Protein AF-0000000075737014 (afdb_homodimer)

Structure (mmCIF, N/CA/C/O backbone):
data_AF-0000000075737014-model_v1
#
loop_
_entity.id
_entity.type
_entity.pdbx_description
1 polymer protein-tyrosine-phosphatase
#
loop_
_atom_site.group_PDB
_atom_site.id
_atom_site.type_symbol
_atom_site.label_atom_id
_atom_site.label_alt_id
_atom_site.label_comp_id
_atom_site.label_asym_id
_atom_site.label_entity_id
_atom_site.label_seq_id
_atom_site.pdbx_PDB_ins_code
_atom_site.Cartn_x
_atom_site.Cartn_y
_atom_site.Cartn_z
_atom_site.occupancy
_atom_site.B_iso_or_equiv
_atom_site.auth_seq_id
_atom_site.auth_comp_id
_atom_site.auth_asym_id
_atom_site.auth_atom_id
_atom_site.pdbx_PDB_model_num
ATOM 1 N N . MET A 1 1 ? -26.422 1.893 -6.629 1 47.78 1 MET A N 1
ATOM 2 C CA . MET A 1 1 ? -25.109 2.393 -6.234 1 47.78 1 MET A CA 1
ATOM 3 C C . MET A 1 1 ? -25.188 3.129 -4.898 1 47.78 1 MET A C 1
ATOM 5 O O . MET A 1 1 ? -26.141 3.854 -4.641 1 47.78 1 MET A O 1
ATOM 9 N N . ALA A 1 2 ? -24.531 2.654 -3.938 1 65.5 2 ALA A N 1
ATOM 10 C CA . ALA A 1 2 ? -24.672 3.348 -2.658 1 65.5 2 ALA A CA 1
ATOM 11 C C . ALA A 1 2 ? -24.484 4.852 -2.828 1 65.5 2 ALA A C 1
ATOM 13 O O . ALA A 1 2 ? -23.672 5.293 -3.658 1 65.5 2 ALA A O 1
ATOM 14 N N . PRO A 1 3 ? -25.359 5.594 -2.217 1 81.25 3 PRO A N 1
ATOM 15 C CA . PRO A 1 3 ? -25.25 7.051 -2.332 1 81.25 3 PRO A CA 1
ATOM 16 C C . PRO A 1 3 ? -23.859 7.574 -1.977 1 81.25 3 PRO A C 1
ATOM 18 O O . PRO A 1 3 ? -23.172 6.992 -1.135 1 81.25 3 PRO A O 1
ATOM 21 N N . LEU A 1 4 ? -23.453 8.633 -2.756 1 90 4 LEU A N 1
ATOM 22 C CA . LEU A 1 4 ? -22.172 9.266 -2.51 1 90 4 LEU A CA 1
ATOM 23 C C . LEU A 1 4 ? -22.156 9.969 -1.156 1 90 4 LEU A C 1
ATOM 25 O O . LEU A 1 4 ? -23.141 10.578 -0.761 1 90 4 LEU A O 1
ATOM 29 N N . ARG A 1 5 ? -21.156 9.883 -0.485 1 92.88 5 ARG A N 1
ATOM 30 C CA . ARG A 1 5 ? -20.938 10.586 0.771 1 92.88 5 ARG A CA 1
ATOM 31 C C . ARG A 1 5 ? -20.438 12 0.519 1 92.88 5 ARG A C 1
ATOM 33 O O . ARG A 1 5 ? -19.578 12.219 -0.337 1 92.88 5 ARG A O 1
ATOM 40 N N . THR A 1 6 ? -21.031 12.969 1.243 1 96.25 6 THR A N 1
ATOM 41 C CA . THR A 1 6 ? -20.703 14.375 1.057 1 96.25 6 THR A CA 1
ATOM 42 C C . THR A 1 6 ? -20.234 15 2.369 1 96.25 6 THR A C 1
ATOM 44 O O . THR A 1 6 ? -20.328 14.375 3.428 1 96.25 6 THR A O 1
ATOM 47 N N . SER A 1 7 ? -19.797 16.281 2.291 1 97.12 7 SER A N 1
ATOM 48 C CA . SER A 1 7 ? -19.375 17.016 3.479 1 97.12 7 SER A CA 1
ATOM 49 C C . SER A 1 7 ? -20.562 17.297 4.402 1 97.12 7 SER A C 1
ATOM 51 O O . SER A 1 7 ? -20.375 17.531 5.598 1 97.12 7 SER A O 1
ATOM 53 N N . GLN A 1 8 ? -21.766 17.312 3.896 1 96 8 GLN A N 1
ATOM 54 C CA . GLN A 1 8 ? -22.969 17.531 4.695 1 96 8 GLN A CA 1
ATOM 55 C C . GLN A 1 8 ? -23.422 16.25 5.371 1 96 8 GLN A C 1
ATOM 57 O O . GLN A 1 8 ? -23.766 16.25 6.559 1 96 8 GLN A O 1
ATOM 62 N N . THR A 1 9 ? -23.5 15.188 4.598 1 95.88 9 THR A N 1
ATOM 63 C CA . THR A 1 9 ? -24 13.93 5.145 1 95.88 9 THR A CA 1
ATOM 64 C C . THR A 1 9 ? -22.938 13.281 6.043 1 95.88 9 THR A C 1
ATOM 66 O O . THR A 1 9 ? -23.281 12.547 6.973 1 95.88 9 THR A O 1
ATOM 69 N N . HIS A 1 10 ? -21.641 13.547 5.809 1 95.88 10 HIS A N 1
ATOM 70 C CA . HIS A 1 10 ? -20.5 13.016 6.555 1 95.88 10 HIS A CA 1
ATOM 71 C C . HIS A 1 10 ? -19.484 14.109 6.844 1 95.88 10 HIS A C 1
ATOM 73 O O . HIS A 1 10 ? -18.438 14.188 6.188 1 95.88 10 HIS A O 1
ATOM 79 N N . PRO A 1 11 ? -19.75 14.883 7.805 1 97.19 11 PRO A N 1
ATOM 80 C CA . PRO A 1 11 ? -18.828 15.984 8.109 1 97.19 11 PRO A CA 1
ATOM 81 C C . PRO A 1 11 ? -17.391 15.516 8.32 1 97.19 11 PRO A C 1
ATOM 83 O O . PRO A 1 11 ? -17.172 14.398 8.805 1 97.19 11 PRO A O 1
ATOM 86 N N . LEU A 1 12 ? -16.484 16.344 8.008 1 97.75 12 LEU A N 1
ATOM 87 C CA . LEU A 1 12 ? -15.07 16.016 8.078 1 97.75 12 LEU A CA 1
ATOM 88 C C . LEU A 1 12 ? -14.656 15.703 9.508 1 97.75 12 LEU A C 1
ATOM 90 O O . LEU A 1 12 ? -14.977 16.453 10.43 1 97.75 12 LEU A O 1
ATOM 94 N N . GLN A 1 13 ? -14.023 14.578 9.664 1 96.81 13 GLN A N 1
ATOM 95 C CA . GLN A 1 13 ? -13.469 14.188 10.953 1 96.81 13 GLN A CA 1
ATOM 96 C C . GLN A 1 13 ? -11.953 14.336 10.969 1 96.81 13 GLN A C 1
ATOM 98 O O . GLN A 1 13 ? -11.273 13.898 10.031 1 96.81 13 GLN A O 1
ATOM 103 N N . ILE A 1 14 ? -11.438 14.922 12.008 1 98.62 14 ILE A N 1
ATOM 104 C CA . ILE A 1 14 ? -10 15.109 12.172 1 98.62 14 ILE A CA 1
ATOM 105 C C . ILE A 1 14 ? -9.516 14.344 13.398 1 98.62 14 ILE A C 1
ATOM 107 O O . ILE A 1 14 ? -9.898 14.656 14.531 1 98.62 14 ILE A O 1
ATOM 111 N N . ALA A 1 15 ? -8.688 13.344 13.164 1 98.75 15 ALA A N 1
ATOM 112 C CA . ALA A 1 15 ? -8.008 12.672 14.273 1 98.75 15 ALA A CA 1
ATOM 113 C C . ALA A 1 15 ? -6.875 13.531 14.82 1 98.75 15 ALA A C 1
ATOM 115 O O . ALA A 1 15 ? -6.246 14.289 14.078 1 98.75 15 ALA A O 1
ATOM 116 N N . GLU A 1 16 ? -6.625 13.344 16.109 1 98.62 16 GLU A N 1
ATOM 117 C CA . GLU A 1 16 ? -5.621 14.203 16.719 1 98.62 16 GLU A CA 1
ATOM 118 C C . GLU A 1 16 ? -4.613 13.391 17.531 1 98.62 16 GLU A C 1
ATOM 120 O O . GLU A 1 16 ? -4.988 12.438 18.219 1 98.62 16 GLU A O 1
ATOM 125 N N . VAL A 1 17 ? -3.336 13.773 17.391 1 98.75 17 VAL A N 1
ATOM 126 C CA . VAL A 1 17 ? -2.273 13.297 18.266 1 98.75 17 VAL A CA 1
ATOM 127 C C . VAL A 1 17 ? -1.387 14.461 18.688 1 98.75 17 VAL A C 1
ATOM 129 O O . VAL A 1 17 ? -1.407 15.523 18.078 1 98.75 17 VAL A O 1
ATOM 132 N N . ARG A 1 18 ? -0.657 14.281 19.781 1 98.12 18 ARG A N 1
ATOM 133 C CA . ARG A 1 18 ? 0.256 15.305 20.281 1 98.12 18 ARG A CA 1
ATOM 134 C C . ARG A 1 18 ? 1.485 14.672 20.922 1 98.12 18 ARG A C 1
ATOM 136 O O . ARG A 1 18 ? 1.397 13.602 21.516 1 98.12 18 ARG A O 1
ATOM 143 N N . ALA A 1 19 ? 2.6 15.414 20.828 1 98.25 19 ALA A N 1
ATOM 144 C CA . ALA A 1 19 ? 3.844 14.93 21.406 1 98.25 19 ALA A CA 1
ATOM 145 C C . ALA A 1 19 ? 3.852 15.133 22.922 1 98.25 19 ALA A C 1
ATOM 147 O O . ALA A 1 19 ? 4.488 14.367 23.656 1 98.25 19 ALA A O 1
ATOM 148 N N . GLY A 1 20 ? 3.211 16.094 23.406 1 97.38 20 GLY A N 1
ATOM 149 C CA . GLY A 1 20 ? 3.07 16.469 24.797 1 97.38 20 GLY A CA 1
ATOM 150 C C . GLY A 1 20 ? 2.029 17.547 25.031 1 97.38 20 GLY A C 1
ATOM 151 O O . GLY A 1 20 ? 1.509 18.125 24.078 1 97.38 20 GLY A O 1
ATOM 152 N N . PRO A 1 21 ? 1.732 17.844 26.281 1 96.5 21 PRO A N 1
ATOM 153 C CA . PRO A 1 21 ? 0.663 18.797 26.609 1 96.5 21 PRO A CA 1
ATOM 154 C C . PRO A 1 21 ? 0.972 20.219 26.125 1 96.5 21 PRO A C 1
ATOM 156 O O . PRO A 1 21 ? 0.053 21 25.875 1 96.5 21 PRO A O 1
ATOM 159 N N . ASP A 1 22 ? 2.246 20.516 26 1 97.06 22 ASP A N 1
ATOM 160 C CA . ASP A 1 22 ? 2.613 21.875 25.625 1 97.06 22 ASP A CA 1
ATOM 161 C C . ASP A 1 22 ? 2.803 22.016 24.125 1 97.06 22 ASP A C 1
ATOM 163 O O . ASP A 1 22 ? 3.053 23.109 23.609 1 97.06 22 ASP A O 1
ATOM 167 N N . HIS A 1 23 ? 2.709 20.984 23.438 1 98.5 23 HIS A N 1
ATOM 168 C CA . HIS A 1 23 ? 2.855 21.016 21.984 1 98.5 23 HIS A CA 1
ATOM 169 C C . HIS A 1 23 ? 1.515 21.266 21.297 1 98.5 23 HIS A C 1
ATOM 171 O O . HIS A 1 23 ? 0.46 20.984 21.875 1 98.5 23 HIS A O 1
ATOM 177 N N . GLY A 1 24 ? 1.609 21.844 20.078 1 98.81 24 GLY A N 1
ATOM 178 C CA . GLY A 1 24 ? 0.425 21.875 19.234 1 98.81 24 GLY A CA 1
ATOM 179 C C . GLY A 1 24 ? -0.067 20.5 18.844 1 98.81 24 GLY A C 1
ATOM 180 O O . GLY A 1 24 ? 0.687 19.531 18.891 1 98.81 24 GLY A O 1
ATOM 181 N N . ARG A 1 25 ? -1.306 20.391 18.406 1 98.81 25 ARG A N 1
ATOM 182 C CA . ARG A 1 25 ? -1.891 19.141 17.938 1 98.81 25 ARG A CA 1
ATOM 183 C C . ARG A 1 25 ? -1.507 18.875 16.5 1 98.81 25 ARG 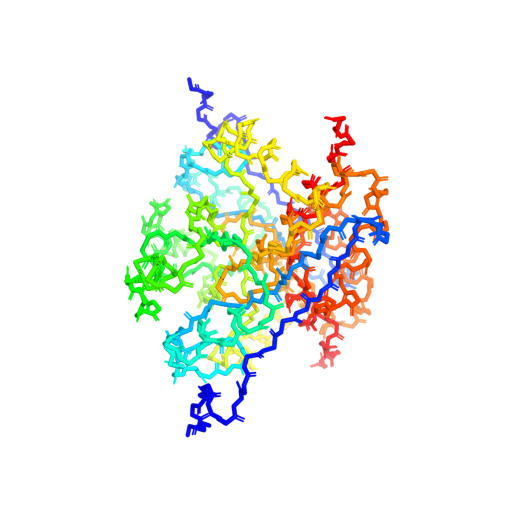A C 1
ATOM 185 O O . ARG A 1 25 ? -1.359 19.797 15.695 1 98.81 25 ARG A O 1
ATOM 192 N N . ILE A 1 26 ? -1.339 17.562 16.219 1 98.94 26 ILE A N 1
ATOM 193 C CA . ILE A 1 26 ? -1.219 17.094 14.852 1 98.94 26 ILE A CA 1
ATOM 194 C C . ILE A 1 26 ? -2.531 16.453 14.406 1 98.94 26 ILE A C 1
ATOM 196 O O . ILE A 1 26 ? -2.93 15.414 14.938 1 98.94 26 ILE A O 1
ATOM 200 N N . GLY A 1 27 ? -3.213 17.109 13.477 1 98.94 27 GLY A N 1
ATOM 201 C CA . GLY A 1 27 ? -4.438 16.562 12.906 1 98.94 27 GLY A CA 1
ATOM 202 C C . GLY A 1 27 ? -4.199 15.68 11.703 1 98.94 27 GLY A C 1
ATOM 203 O O . GLY A 1 27 ? -3.318 15.953 10.891 1 98.94 27 GLY A O 1
ATOM 204 N N . ILE A 1 28 ? -4.969 14.625 11.586 1 98.88 28 ILE A N 1
ATOM 205 C CA . ILE A 1 28 ? -4.855 13.664 10.492 1 98.88 28 ILE A CA 1
ATOM 206 C C . ILE A 1 28 ? -6.227 13.453 9.844 1 98.88 28 ILE A C 1
ATOM 208 O O . ILE A 1 28 ? -7.199 13.125 10.531 1 98.88 28 ILE A O 1
ATOM 212 N N . THR A 1 29 ? -6.312 13.609 8.547 1 98.31 29 THR A N 1
ATOM 213 C CA . THR A 1 29 ? -7.582 13.367 7.867 1 98.31 29 THR A CA 1
ATOM 214 C C . T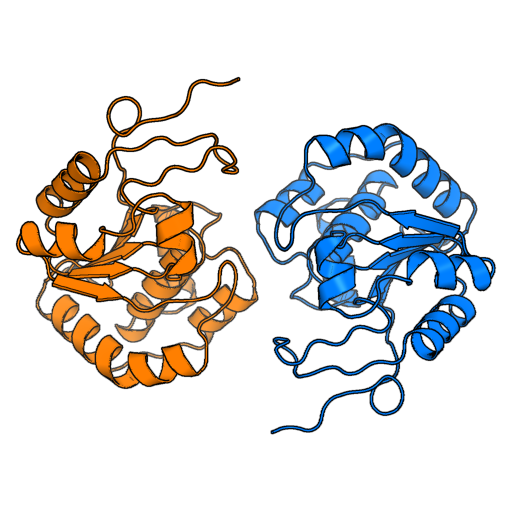HR A 1 29 ? -7.348 13.023 6.398 1 98.31 29 THR A C 1
ATOM 216 O O . THR A 1 29 ? -6.203 12.914 5.953 1 98.31 29 THR A O 1
ATOM 219 N N . PHE A 1 30 ? -8.414 12.742 5.688 1 97.38 30 PHE A N 1
ATOM 220 C CA . PHE A 1 30 ? -8.297 12.484 4.258 1 97.38 30 PHE A CA 1
ATOM 221 C C . PHE A 1 30 ? -8.383 13.781 3.463 1 97.38 30 PHE A C 1
ATOM 223 O O . PHE A 1 30 ? -8.508 14.859 4.043 1 97.38 30 PHE A O 1
ATOM 230 N N . CYS A 1 31 ? -8.289 13.695 2.178 1 98.62 31 CYS A N 1
ATOM 231 C CA . CYS A 1 31 ? -8.188 14.867 1.316 1 98.62 31 CYS A C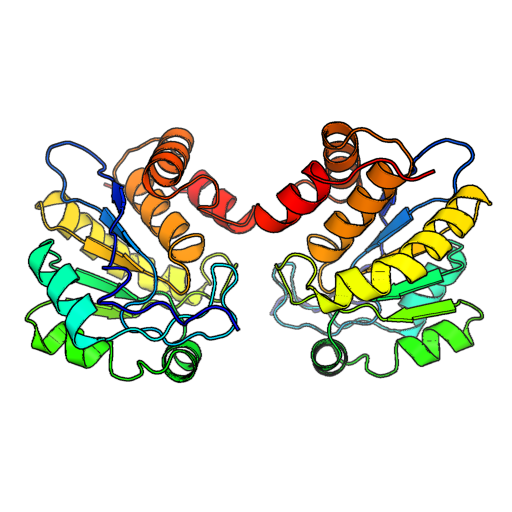A 1
ATOM 232 C C . CYS A 1 31 ? -9.453 15.711 1.394 1 98.62 31 CYS A C 1
ATOM 234 O O . CYS A 1 31 ? -10.531 15.266 0.987 1 98.62 31 CYS A O 1
ATOM 236 N N . PRO A 1 32 ? -9.297 16.984 1.854 1 98.81 32 PRO A N 1
ATOM 237 C CA . PRO A 1 32 ? -10.477 17.859 1.886 1 98.81 32 PRO A CA 1
ATOM 238 C C . PRO A 1 32 ? -11.047 18.109 0.497 1 98.81 32 PRO A C 1
ATOM 240 O O . PRO A 1 32 ? -10.297 18.375 -0.449 1 98.81 32 PRO A O 1
ATOM 243 N N . GLY A 1 33 ? -12.336 17.953 0.359 1 98.75 33 GLY A N 1
ATOM 244 C CA . GLY A 1 33 ? -13.031 18.328 -0.867 1 98.75 33 GLY A CA 1
ATOM 245 C C . GLY A 1 33 ? -12.984 17.234 -1.927 1 98.75 33 GLY A C 1
ATOM 246 O O . GLY A 1 33 ? -13.523 17.406 -3.021 1 98.75 33 GLY A O 1
ATOM 247 N N . LYS A 1 34 ? -12.5 16.078 -1.606 1 97.88 34 LYS A N 1
ATOM 248 C CA . LYS A 1 34 ? -12.188 15.094 -2.643 1 97.88 34 LYS A CA 1
ATOM 249 C C . LYS A 1 34 ? -13.453 14.523 -3.266 1 97.88 34 LYS A C 1
ATOM 251 O O . LYS A 1 34 ? -14.461 14.344 -2.58 1 97.88 34 LYS A O 1
ATOM 256 N N . HIS A 1 35 ? -13.375 14.352 -4.531 1 97.5 35 HIS A N 1
ATOM 257 C CA . HIS A 1 35 ? -14.273 13.477 -5.277 1 97.5 35 HIS A CA 1
ATOM 258 C C . HIS A 1 35 ? -13.578 12.18 -5.676 1 97.5 35 HIS A C 1
ATOM 260 O O . HIS A 1 35 ? -12.547 12.203 -6.352 1 97.5 35 HIS A O 1
ATOM 266 N N . ASP A 1 36 ? -14.102 11.109 -5.172 1 93.75 36 ASP A N 1
ATOM 267 C CA . ASP A 1 36 ? -13.555 9.781 -5.441 1 93.75 36 ASP A CA 1
ATOM 268 C C . ASP A 1 36 ? -14.656 8.727 -5.469 1 93.75 36 ASP A C 1
ATOM 270 O O . ASP A 1 36 ? -15 8.156 -4.434 1 93.75 36 ASP A O 1
ATOM 274 N N . HIS A 1 37 ? -15.086 8.336 -6.527 1 89 37 HIS A N 1
ATOM 275 C CA . HIS A 1 37 ? -16.234 7.465 -6.684 1 89 37 HIS A CA 1
ATOM 276 C C . HIS A 1 37 ? -15.875 6.008 -6.414 1 89 37 HIS A C 1
ATOM 278 O O . HIS A 1 37 ? -16.75 5.172 -6.184 1 89 37 HIS A O 1
ATOM 284 N N . SER A 1 38 ? -14.617 5.75 -6.355 1 79.69 38 SER A N 1
ATOM 285 C CA . SER A 1 38 ? -14.18 4.359 -6.27 1 79.69 38 SER A CA 1
ATOM 286 C C . SER A 1 38 ? -13.375 4.109 -5 1 79.69 38 SER A C 1
ATOM 288 O O . SER A 1 38 ? -12.664 3.109 -4.898 1 79.69 38 SER A O 1
ATOM 290 N N . ALA A 1 39 ? -13.57 4.945 -4.082 1 80.25 39 ALA A N 1
ATOM 291 C CA . ALA A 1 39 ? -12.828 4.781 -2.836 1 80.25 39 ALA A CA 1
ATOM 292 C C . ALA A 1 39 ? -13.219 3.486 -2.129 1 80.25 39 ALA A C 1
ATOM 294 O O . ALA A 1 39 ? -14.367 3.045 -2.217 1 80.25 39 ALA A O 1
ATOM 295 N N . LEU A 1 40 ? -12.242 2.936 -1.408 1 69.06 40 LEU A N 1
ATOM 296 C CA . LEU A 1 40 ? -12.445 1.691 -0.676 1 69.06 40 LEU A CA 1
ATOM 297 C C . LEU A 1 40 ? -13.547 1.854 0.372 1 69.06 40 LEU A C 1
ATOM 299 O O . LEU A 1 40 ? -14.25 0.896 0.688 1 69.06 40 LEU A O 1
ATOM 303 N N . THR A 1 41 ? -13.703 3.033 0.908 1 73.56 41 THR A N 1
ATOM 304 C CA . THR A 1 41 ? -14.656 3.299 1.98 1 73.56 41 THR A CA 1
ATOM 305 C C . THR A 1 41 ? -16.016 3.68 1.41 1 73.56 41 THR A C 1
ATOM 307 O O . THR A 1 41 ? -16.953 3.963 2.162 1 73.56 41 THR A O 1
ATOM 310 N N . GLY A 1 42 ? -16.062 3.752 0.108 1 79.5 42 GLY A N 1
ATOM 311 C CA . GLY A 1 42 ? -17.266 4.254 -0.559 1 79.5 42 GLY A CA 1
ATOM 312 C C . GLY A 1 42 ? -17.016 5.527 -1.345 1 79.5 42 GLY A C 1
ATOM 313 O O . GLY A 1 42 ? -15.977 6.172 -1.182 1 79.5 42 GLY A O 1
ATOM 314 N N . GLY A 1 43 ? -18.016 5.887 -2.178 1 89.88 43 GLY A N 1
ATOM 315 C CA . GLY A 1 43 ? -17.844 7.039 -3.047 1 89.88 43 GLY A CA 1
ATOM 316 C C . GLY A 1 43 ? -17.969 8.359 -2.314 1 89.88 43 GLY A C 1
ATOM 317 O O . GLY A 1 43 ? -18.797 8.5 -1.411 1 89.88 43 GLY A O 1
ATOM 318 N N . TRP A 1 44 ? -17.172 9.305 -2.684 1 94.38 44 TRP A N 1
ATOM 319 C CA . TRP A 1 44 ? -17.141 10.625 -2.066 1 94.38 44 TRP A CA 1
ATOM 320 C C . TRP A 1 44 ? -17.406 11.719 -3.1 1 94.38 44 TRP A C 1
ATOM 322 O O . TRP A 1 44 ? -16.906 11.648 -4.227 1 94.38 44 TRP A O 1
ATOM 332 N N . ALA A 1 45 ? -18.172 12.672 -2.768 1 97.19 45 ALA A N 1
ATOM 333 C CA . ALA A 1 45 ? -18.391 13.938 -3.469 1 97.19 45 ALA A CA 1
ATOM 334 C C . ALA A 1 45 ? -18.438 15.102 -2.488 1 97.19 45 ALA A C 1
ATOM 336 O O . ALA A 1 45 ? -19.5 15.703 -2.285 1 97.19 45 ALA A O 1
ATOM 337 N N . ARG A 1 46 ? -17.266 15.492 -2.098 1 98 46 ARG A N 1
ATOM 338 C CA . ARG A 1 46 ? -17.188 16.438 -0.995 1 98 46 ARG A CA 1
ATOM 339 C C . ARG A 1 46 ? -17.094 17.875 -1.512 1 98 46 ARG A C 1
ATOM 341 O O . ARG A 1 46 ? -16.859 18.094 -2.701 1 98 46 ARG A O 1
ATOM 348 N N . ASP A 1 47 ? -17.312 18.781 -0.536 1 98.44 47 ASP A N 1
ATOM 349 C CA . ASP A 1 47 ? -17.234 20.219 -0.784 1 98.44 47 ASP A CA 1
ATOM 350 C C . ASP A 1 47 ? -15.969 20.812 -0.182 1 98.44 47 ASP A C 1
ATOM 352 O O . ASP A 1 47 ? -15.797 20.812 1.039 1 98.44 47 ASP A O 1
ATOM 356 N N . LEU A 1 48 ? -15.141 21.359 -1.062 1 98.75 48 LEU A N 1
ATOM 357 C CA . LEU A 1 48 ? -13.836 21.828 -0.623 1 98.75 48 LEU A CA 1
ATOM 358 C C . LEU A 1 48 ? -13.984 22.969 0.386 1 98.75 48 LEU A C 1
ATOM 360 O O . LEU A 1 48 ? -13.32 22.984 1.421 1 98.75 48 LEU A O 1
ATOM 364 N N . ALA A 1 49 ? -14.82 23.859 0.077 1 98.56 49 ALA A N 1
ATOM 365 C CA . ALA A 1 49 ? -15.016 25 0.965 1 98.56 49 ALA A CA 1
ATOM 366 C C . ALA A 1 49 ? -15.484 24.547 2.346 1 98.56 49 ALA A C 1
ATOM 368 O O . ALA A 1 49 ? -14.945 25 3.365 1 98.56 49 ALA A O 1
ATOM 369 N N . ALA A 1 50 ? -16.438 23.688 2.361 1 98.69 50 ALA A N 1
ATOM 370 C CA . ALA A 1 50 ? -16.984 23.203 3.629 1 98.69 50 ALA A CA 1
ATOM 371 C C . ALA A 1 50 ? -15.898 22.5 4.445 1 98.69 50 ALA A C 1
ATOM 373 O O . ALA A 1 50 ? -15.805 22.688 5.66 1 98.69 50 ALA A O 1
ATOM 374 N N . ASP A 1 51 ? -15.117 21.719 3.822 1 98.88 51 ASP A N 1
ATOM 375 C CA . ASP A 1 51 ? -14.07 20.969 4.523 1 98.88 51 ASP A CA 1
ATOM 376 C C . ASP A 1 51 ? -12.984 21.906 5.043 1 98.88 51 ASP A C 1
ATOM 378 O O . ASP A 1 51 ? -12.508 21.75 6.168 1 98.88 51 ASP A O 1
ATOM 382 N N . LEU A 1 52 ? -12.633 22.859 4.254 1 98.88 52 LEU A N 1
ATOM 383 C CA . LEU A 1 52 ? -11.586 23.766 4.688 1 98.88 52 LEU A CA 1
ATOM 384 C C . LEU A 1 52 ? -12.086 24.688 5.801 1 98.88 52 LEU A C 1
ATOM 386 O O . LEU A 1 52 ? -11.32 25.062 6.691 1 98.88 52 LEU A O 1
ATOM 390 N N . ASP A 1 53 ? -13.336 25 5.742 1 98.81 53 ASP A N 1
ATOM 391 C CA . ASP A 1 53 ? -13.914 25.75 6.852 1 98.81 53 ASP A CA 1
ATOM 392 C C . ASP A 1 53 ? -13.836 24.969 8.156 1 98.81 53 ASP A C 1
ATOM 394 O O . ASP A 1 53 ? -13.531 25.531 9.211 1 98.81 53 ASP A O 1
ATOM 398 N N . ALA A 1 54 ? -14.117 23.719 8.062 1 98.81 54 ALA A N 1
ATOM 399 C CA . ALA A 1 54 ? -14.008 22.859 9.234 1 98.81 54 ALA A CA 1
ATOM 400 C C . ALA A 1 54 ? -12.57 22.797 9.75 1 98.81 54 ALA A C 1
ATOM 402 O O . ALA A 1 54 ? -12.336 22.797 10.961 1 98.81 54 ALA A O 1
ATOM 403 N N . ILE A 1 55 ? -11.633 22.734 8.867 1 98.88 55 ILE A N 1
ATOM 404 C CA . ILE A 1 55 ? -10.219 22.656 9.219 1 98.88 55 ILE A CA 1
ATOM 405 C C . ILE A 1 55 ? -9.781 23.969 9.883 1 98.88 55 ILE A C 1
ATOM 407 O O . ILE A 1 55 ? -9.062 23.953 10.883 1 98.88 55 ILE A O 1
ATOM 411 N N . GLN A 1 56 ? -10.227 25.047 9.336 1 98.75 56 GLN A N 1
ATOM 412 C CA . GLN A 1 56 ? -9.945 26.344 9.938 1 98.75 56 GLN A CA 1
ATOM 413 C C . GLN A 1 56 ? -10.539 26.438 11.344 1 98.75 56 GLN A C 1
ATOM 415 O O . GLN A 1 56 ? -9.875 26.906 12.273 1 98.75 56 GLN A O 1
ATOM 420 N N . ALA A 1 57 ? -11.781 26.016 11.461 1 98.62 57 ALA A N 1
ATOM 421 C CA . ALA A 1 57 ? -12.461 26.047 12.758 1 98.62 57 ALA A CA 1
ATOM 422 C C . ALA A 1 57 ? -11.734 25.172 13.773 1 98.62 57 ALA A C 1
ATOM 424 O O . ALA A 1 57 ? -11.703 25.484 14.969 1 98.62 57 ALA A O 1
ATOM 425 N N . TRP A 1 58 ? -11.148 24.094 13.336 1 98.56 58 TRP A N 1
ATOM 426 C CA . TRP A 1 58 ? -10.375 23.188 14.18 1 98.56 58 TRP A CA 1
ATOM 427 C C . TRP A 1 58 ? -9.133 23.875 14.727 1 98.56 58 TRP A C 1
ATOM 429 O O . TRP A 1 58 ? -8.602 23.5 15.773 1 98.56 58 TRP A O 1
ATOM 439 N N . GLY A 1 59 ? -8.625 24.875 13.953 1 98.62 59 GLY A N 1
ATOM 440 C CA . GLY A 1 59 ? -7.551 25.703 14.484 1 98.62 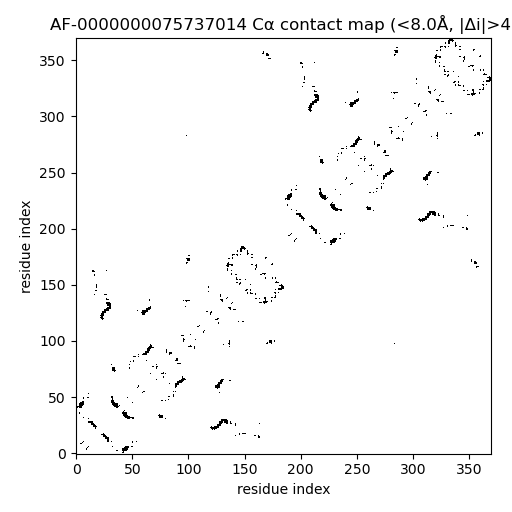59 GLY A CA 1
ATOM 441 C C . GLY A 1 59 ? -6.238 25.516 13.742 1 98.62 59 GLY A C 1
ATOM 442 O O . GLY A 1 59 ? -5.184 25.953 14.219 1 98.62 59 GLY A O 1
ATOM 443 N N . ALA A 1 60 ? -6.266 24.953 12.641 1 98.81 60 ALA A N 1
ATOM 444 C CA . ALA A 1 60 ? -5.039 24.688 11.891 1 98.81 60 ALA A CA 1
ATOM 445 C C . ALA A 1 60 ? -4.348 25.984 11.5 1 98.81 60 ALA A C 1
ATOM 447 O O . ALA A 1 60 ? -4.984 26.906 10.992 1 98.81 60 ALA A O 1
ATOM 448 N N . ARG A 1 61 ? -3.074 26 11.734 1 98.75 61 ARG A N 1
ATOM 449 C CA . ARG A 1 61 ? -2.256 27.109 11.258 1 98.75 61 ARG A CA 1
ATOM 450 C C . ARG A 1 61 ? -1.531 26.734 9.969 1 98.75 61 ARG A C 1
ATOM 452 O O . ARG A 1 61 ? -1.252 27.609 9.133 1 98.75 61 ARG A O 1
ATOM 459 N N . LEU A 1 62 ? -1.27 25.531 9.844 1 98.88 62 LEU A N 1
ATOM 460 C CA . LEU A 1 62 ? -0.571 24.953 8.703 1 98.88 62 LEU A CA 1
ATOM 461 C C . LEU A 1 62 ? -1.274 23.688 8.211 1 98.88 62 LEU A C 1
ATOM 463 O O . LEU A 1 62 ? -1.675 22.844 9.008 1 98.88 62 LEU A O 1
ATOM 467 N N . VAL A 1 63 ? -1.464 23.641 6.871 1 98.94 63 VAL A N 1
ATOM 468 C CA . VAL A 1 63 ? -2.004 22.453 6.219 1 98.94 63 VAL A CA 1
ATOM 469 C C . VAL A 1 63 ? -0.938 21.828 5.32 1 98.94 63 VAL A C 1
ATOM 471 O O . VAL A 1 63 ? -0.441 22.484 4.395 1 98.94 63 VAL A O 1
ATOM 474 N N . ILE A 1 64 ? -0.581 20.594 5.621 1 98.94 64 ILE A N 1
ATOM 475 C CA . ILE A 1 64 ? 0.397 19.844 4.836 1 98.94 64 ILE A CA 1
ATOM 476 C C . ILE A 1 64 ? -0.322 18.875 3.904 1 98.94 64 ILE A C 1
ATOM 478 O O . ILE A 1 64 ? -1.054 17.984 4.359 1 98.94 64 ILE A O 1
ATOM 482 N N . THR A 1 65 ? -0.088 19.031 2.637 1 98.94 65 THR A N 1
ATOM 483 C CA . THR A 1 65 ? -0.68 18.188 1.603 1 98.94 65 THR A CA 1
ATOM 484 C C . THR A 1 65 ? 0.35 17.203 1.048 1 98.94 65 THR A C 1
ATOM 486 O O . THR A 1 65 ? 1.355 17.609 0.465 1 98.94 65 THR A O 1
ATOM 489 N N . LEU A 1 66 ? -0.005 15.914 1.155 1 98.88 66 LEU A N 1
ATOM 490 C CA . LEU A 1 66 ? 0.994 14.906 0.804 1 98.88 66 LEU A CA 1
ATOM 491 C C . LEU A 1 66 ? 0.651 14.242 -0.524 1 98.88 66 LEU A C 1
ATOM 493 O O . LEU A 1 66 ? 1.44 13.453 -1.051 1 98.88 66 LEU A O 1
ATOM 497 N N . VAL A 1 67 ? -0.53 14.5 -1.101 1 98.62 67 VAL A N 1
ATOM 498 C CA . VAL A 1 67 ? -0.887 13.906 -2.385 1 98.62 67 VAL A CA 1
ATOM 499 C C . VAL A 1 67 ? -0.072 14.555 -3.5 1 98.62 67 VAL A C 1
ATOM 501 O O . VAL A 1 67 ? 0.311 15.727 -3.398 1 98.62 67 VAL A O 1
ATOM 504 N N . GLU A 1 68 ? 0.121 13.812 -4.555 1 98.31 68 GLU A N 1
ATOM 505 C CA . GLU A 1 68 ? 0.843 14.328 -5.715 1 98.31 68 GLU A CA 1
ATOM 506 C C . GLU A 1 68 ? -0.033 15.273 -6.535 1 98.31 68 GLU A C 1
ATOM 508 O O . GLU A 1 68 ? -1.261 15.219 -6.445 1 98.31 68 GLU A O 1
ATOM 513 N N . PRO A 1 69 ? 0.562 16.125 -7.379 1 97.94 69 PRO A N 1
ATOM 514 C CA . PRO A 1 69 ? -0.214 17.078 -8.172 1 97.94 69 PRO A CA 1
ATOM 515 C C . PRO A 1 69 ? -1.285 16.422 -9.023 1 97.94 69 PRO A C 1
ATOM 517 O O . PRO A 1 69 ? -2.422 16.891 -9.086 1 97.94 69 PRO A O 1
ATOM 520 N N . ARG A 1 70 ? -0.973 15.32 -9.602 1 96.56 70 ARG A N 1
ATOM 521 C CA . ARG A 1 70 ? -1.937 14.625 -10.445 1 96.56 70 ARG A CA 1
ATOM 522 C C . ARG A 1 70 ? -3.131 14.141 -9.633 1 96.56 70 ARG A C 1
ATOM 524 O O . ARG A 1 70 ? -4.262 14.133 -10.117 1 96.56 70 ARG A O 1
ATOM 531 N N . GLU A 1 71 ? -2.912 13.805 -8.445 1 97.44 71 GLU A N 1
ATOM 532 C CA . GLU A 1 71 ? -3.992 13.367 -7.566 1 97.44 71 GLU A CA 1
ATOM 533 C C . GLU A 1 71 ? -4.953 14.508 -7.258 1 97.44 71 GLU A C 1
ATOM 535 O O . GLU A 1 71 ? -6.164 14.297 -7.137 1 97.44 71 GLU A O 1
ATOM 540 N N . LEU A 1 72 ? -4.402 15.695 -7.07 1 98.56 72 LEU A N 1
ATOM 541 C CA . LEU A 1 72 ? -5.27 16.844 -6.84 1 98.56 72 LEU A CA 1
ATOM 542 C C . LEU A 1 72 ? -6.277 17 -7.973 1 98.56 72 LEU A C 1
ATOM 544 O O . LEU A 1 72 ? -7.453 17.281 -7.727 1 98.56 72 LEU A O 1
ATOM 548 N N . GLU A 1 73 ? -5.812 16.766 -9.18 1 98.06 73 GLU A N 1
ATOM 549 C CA . GLU A 1 73 ? -6.676 16.844 -10.352 1 98.06 73 GLU A CA 1
ATOM 550 C C . GLU A 1 73 ? -7.695 15.711 -10.367 1 98.06 73 GLU A C 1
ATOM 552 O O . GLU A 1 73 ? -8.883 15.938 -10.602 1 98.06 73 GLU A O 1
ATOM 557 N N . LEU A 1 74 ? -7.254 14.586 -10.094 1 96.31 74 LEU A N 1
ATOM 558 C CA . LEU A 1 74 ? -8.109 13.406 -10.133 1 96.31 74 LEU A CA 1
ATOM 559 C C . LEU A 1 74 ? -9.18 13.477 -9.055 1 96.31 74 LEU A C 1
ATOM 561 O O . LEU A 1 74 ? -10.297 12.992 -9.25 1 96.31 74 LEU A O 1
ATOM 565 N N . LEU A 1 75 ? -8.812 14.102 -7.941 1 97.75 75 LEU A N 1
ATOM 566 C CA . LEU A 1 75 ? -9.727 14.211 -6.812 1 97.75 75 LEU A CA 1
ATOM 567 C C . LEU A 1 75 ? -10.586 15.469 -6.918 1 97.75 75 LEU A C 1
ATOM 569 O O . LEU A 1 75 ? -11.367 15.773 -6.016 1 97.75 75 LEU A O 1
ATOM 573 N N . LYS A 1 76 ? -10.312 16.25 -7.961 1 98.31 76 LYS A N 1
ATOM 574 C CA . LYS A 1 76 ? -11.109 17.422 -8.336 1 98.31 76 LYS A CA 1
ATOM 575 C C . LYS A 1 76 ? -10.922 18.562 -7.336 1 98.31 76 LYS A C 1
ATOM 577 O O . LYS A 1 76 ? -11.875 19.281 -7.023 1 98.31 76 LYS A O 1
ATOM 582 N N . VAL A 1 77 ? -9.719 18.688 -6.879 1 98.75 77 VAL A N 1
ATOM 583 C CA . VAL A 1 77 ? -9.43 19.797 -5.973 1 98.75 77 VAL A CA 1
ATOM 584 C C . VAL A 1 77 ? -8.109 20.453 -6.371 1 98.75 77 VAL A C 1
ATOM 586 O O . VAL A 1 77 ? -7.242 20.672 -5.523 1 98.75 77 VAL A O 1
ATOM 589 N N . PRO A 1 78 ? -7.938 20.812 -7.586 1 98.44 78 PRO A N 1
ATOM 590 C CA . PRO A 1 78 ? -6.676 21.422 -8 1 98.44 78 PRO A CA 1
ATOM 591 C C . PRO A 1 78 ? -6.41 22.766 -7.305 1 98.44 78 PRO A C 1
ATOM 593 O O . PRO A 1 78 ? -5.266 23.203 -7.234 1 98.44 78 PRO A O 1
ATOM 596 N N . GLU A 1 79 ? -7.41 23.406 -6.793 1 98.44 79 GLU A N 1
ATOM 597 C CA . GLU A 1 79 ? -7.277 24.719 -6.184 1 98.44 79 GLU A CA 1
ATOM 598 C C . GLU A 1 79 ? -7.109 24.625 -4.672 1 98.44 79 GLU A C 1
ATOM 600 O O . GLU A 1 79 ? -7.207 25.625 -3.961 1 98.44 79 GLU A O 1
ATOM 605 N N . LEU A 1 80 ? -6.879 23.484 -4.152 1 98.88 80 LEU A N 1
ATOM 606 C CA . LEU A 1 80 ? -6.84 23.25 -2.713 1 98.88 80 LEU A CA 1
ATOM 607 C C . LEU A 1 80 ? -5.879 24.219 -2.023 1 98.88 80 LEU A C 1
ATOM 609 O O . LEU A 1 80 ? -6.25 24.875 -1.054 1 98.88 80 LEU A O 1
ATOM 613 N N . GLY A 1 81 ? -4.695 24.312 -2.52 1 98.81 81 GLY A N 1
ATOM 614 C CA . GLY A 1 81 ? -3.713 25.203 -1.911 1 98.81 81 GLY A CA 1
ATOM 615 C C . GLY A 1 81 ? -4.168 26.641 -1.85 1 98.81 81 GLY A C 1
ATOM 616 O O . GLY A 1 81 ? -4.047 27.297 -0.809 1 98.81 81 GLY A O 1
ATOM 617 N N . LEU A 1 82 ? -4.66 27.109 -2.928 1 98.62 82 LEU A N 1
ATOM 618 C CA . LEU A 1 82 ? -5.156 28.484 -3.004 1 98.62 82 LEU A CA 1
ATOM 619 C C . LEU A 1 82 ? -6.277 28.703 -1.993 1 98.62 82 LEU A C 1
ATOM 621 O O . LEU A 1 82 ? -6.309 29.75 -1.321 1 98.62 82 LEU A O 1
ATOM 625 N N . GLU A 1 83 ? -7.164 27.797 -1.891 1 98.81 83 GLU A N 1
ATOM 626 C CA . GLU A 1 83 ? -8.305 27.922 -0.991 1 98.81 83 GLU A CA 1
ATOM 627 C C . GLU A 1 83 ? -7.867 27.875 0.469 1 98.81 83 GLU A C 1
ATOM 629 O O . GLU A 1 83 ? -8.469 28.531 1.326 1 98.81 83 GLU A O 1
ATOM 634 N N . VAL A 1 84 ? -6.824 27.094 0.753 1 98.88 84 VAL A N 1
ATOM 635 C CA . VAL A 1 84 ? -6.242 27.078 2.092 1 98.88 84 VAL A CA 1
ATOM 636 C C . VAL A 1 84 ? -5.738 28.469 2.459 1 98.88 84 VAL A C 1
ATOM 638 O O . VAL A 1 84 ? -6.055 28.984 3.533 1 98.88 84 VAL A O 1
ATOM 641 N N . GLU A 1 85 ? -5.059 29.031 1.57 1 98.69 85 GLU A N 1
ATOM 642 C CA . GLU A 1 85 ? -4.441 30.328 1.826 1 98.69 85 GLU A CA 1
ATOM 643 C C . GLU A 1 85 ? -5.488 31.438 1.911 1 98.69 85 GLU A C 1
ATOM 645 O O . GLU A 1 85 ? -5.332 32.406 2.674 1 98.69 85 GLU A O 1
ATOM 650 N N . ARG A 1 86 ? -6.5 31.297 1.231 1 98.25 86 ARG A N 1
ATOM 651 C CA . ARG A 1 86 ? -7.59 32.25 1.276 1 98.25 86 ARG A CA 1
ATOM 652 C C . ARG A 1 86 ? -8.25 32.281 2.652 1 98.25 86 ARG A C 1
ATOM 654 O O . ARG A 1 86 ? -8.914 33.25 3.012 1 98.25 86 ARG A O 1
ATOM 661 N N . ARG A 1 87 ? -8.047 31.297 3.357 1 98.19 87 ARG A N 1
ATOM 662 C CA . ARG A 1 87 ? -8.641 31.172 4.688 1 98.19 87 ARG A CA 1
ATOM 663 C C . ARG A 1 87 ? -7.617 31.469 5.773 1 98.19 87 ARG A C 1
ATOM 665 O O . ARG A 1 87 ? -7.77 31.031 6.914 1 98.19 87 ARG A O 1
ATOM 672 N N . ALA A 1 88 ? -6.543 32.031 5.469 1 97.69 88 ALA A N 1
ATOM 673 C CA . ALA A 1 88 ? -5.512 32.562 6.363 1 97.69 88 ALA A CA 1
ATOM 674 C C . ALA A 1 88 ? -4.742 31.438 7.035 1 97.69 88 ALA A C 1
ATOM 676 O O . ALA A 1 88 ? -4.277 31.578 8.164 1 97.69 88 ALA A O 1
ATOM 677 N N . MET A 1 89 ? -4.711 30.297 6.406 1 98.75 89 MET A N 1
ATOM 678 C CA . MET A 1 89 ? -3.826 29.188 6.785 1 98.75 89 MET A CA 1
ATOM 679 C C . MET A 1 89 ? -2.645 29.094 5.824 1 98.75 89 MET A C 1
ATOM 681 O O . MET A 1 89 ? -2.758 29.453 4.656 1 98.75 89 MET A O 1
ATOM 685 N N . GLN A 1 90 ? -1.565 28.625 6.324 1 98.81 90 GLN A N 1
ATOM 686 C CA . GLN A 1 90 ? -0.434 28.344 5.449 1 98.81 90 GLN A CA 1
ATOM 687 C C . GLN A 1 90 ? -0.585 26.969 4.793 1 98.81 90 GLN A C 1
ATOM 689 O O . GLN A 1 90 ? -1.072 26.031 5.422 1 98.81 90 GLN A O 1
ATOM 694 N N . TRP A 1 91 ? -0.093 26.922 3.539 1 98.88 91 TRP A N 1
ATOM 695 C CA . TRP A 1 91 ? -0.144 25.672 2.789 1 98.88 91 TRP A CA 1
ATOM 696 C C . TRP A 1 91 ? 1.261 25.172 2.459 1 98.88 91 TRP A C 1
ATOM 698 O O . TRP A 1 91 ? 2.096 25.938 1.969 1 98.88 91 TRP A O 1
ATOM 708 N N . LEU A 1 92 ? 1.509 23.953 2.762 1 98.88 92 LEU A N 1
ATOM 709 C CA . LEU A 1 92 ? 2.756 23.297 2.383 1 98.88 92 LEU A CA 1
ATOM 710 C C . LEU A 1 92 ? 2.484 22.016 1.591 1 98.88 92 LEU A C 1
ATOM 712 O O . LEU A 1 92 ? 1.9 21.078 2.117 1 98.88 92 LEU A O 1
ATOM 716 N N . HIS A 1 93 ? 2.945 22.031 0.33 1 98.81 93 HIS A N 1
ATOM 717 C CA . HIS A 1 93 ? 2.793 20.875 -0.542 1 98.81 93 HIS A CA 1
ATOM 718 C C . HIS A 1 93 ? 4.066 20.047 -0.577 1 98.81 93 HIS A C 1
ATOM 720 O O . HIS A 1 93 ? 5.086 20.484 -1.124 1 98.81 93 HIS A O 1
ATOM 726 N N . LEU A 1 94 ? 4.02 18.812 -0.004 1 98.75 94 LEU A N 1
ATOM 727 C CA . LEU A 1 94 ? 5.148 17.891 0.106 1 98.75 94 LEU A CA 1
ATOM 728 C C . LEU A 1 94 ? 4.75 16.5 -0.342 1 98.75 94 LEU A C 1
ATOM 730 O O . LEU A 1 94 ? 4.543 15.609 0.49 1 98.75 94 LEU A O 1
ATOM 734 N N . PRO A 1 95 ? 4.691 16.281 -1.619 1 98.69 95 PRO A N 1
ATOM 735 C CA . PRO A 1 95 ? 4.082 15.062 -2.162 1 98.69 95 PRO A CA 1
ATOM 736 C C . PRO A 1 95 ? 4.891 13.812 -1.849 1 98.69 95 PRO A C 1
ATOM 738 O O . PRO A 1 95 ? 6.121 13.852 -1.846 1 98.69 95 PRO A O 1
ATOM 741 N N . ILE A 1 96 ? 4.203 12.711 -1.566 1 98.19 96 ILE A N 1
ATOM 742 C CA . ILE A 1 96 ? 4.68 11.336 -1.449 1 98.19 96 ILE A CA 1
ATOM 743 C C . ILE A 1 96 ? 3.809 10.414 -2.305 1 98.19 96 ILE A C 1
ATOM 745 O O . ILE A 1 96 ? 2.58 10.492 -2.256 1 98.19 96 ILE A O 1
ATOM 749 N N . PRO A 1 97 ? 4.422 9.523 -3.117 1 95.12 97 PRO A N 1
ATOM 750 C CA . PRO A 1 97 ? 3.6 8.609 -3.914 1 95.12 97 PRO A CA 1
ATOM 751 C C . PRO A 1 97 ? 2.709 7.715 -3.057 1 95.12 97 PRO A C 1
ATOM 753 O O . PRO A 1 97 ? 3.133 7.25 -1.995 1 95.12 97 PRO A O 1
ATOM 756 N N . ASP A 1 98 ? 1.483 7.465 -3.541 1 93.31 98 ASP A N 1
ATOM 757 C CA . ASP A 1 98 ? 0.493 6.68 -2.812 1 93.31 98 ASP A CA 1
ATOM 758 C C . ASP A 1 98 ? 1.062 5.324 -2.402 1 93.31 98 ASP A C 1
ATOM 760 O O . ASP A 1 98 ? 1.722 4.656 -3.199 1 93.31 98 ASP A O 1
ATOM 764 N N . TYR A 1 99 ? 0.885 4.961 -1.064 1 92.38 99 TYR A N 1
ATOM 765 C CA . TYR A 1 99 ? 1.262 3.697 -0.441 1 92.38 99 TYR A CA 1
ATOM 766 C C . TYR A 1 99 ? 2.771 3.605 -0.264 1 92.38 99 TYR A C 1
ATOM 768 O O . TYR A 1 99 ? 3.287 2.594 0.221 1 92.38 99 TYR A O 1
ATOM 776 N N . HIS A 1 100 ? 3.525 4.617 -0.562 1 93 100 HIS A N 1
ATOM 777 C CA . HIS A 1 100 ? 4.98 4.57 -0.508 1 93 100 HIS A CA 1
ATOM 778 C C . HIS A 1 100 ? 5.516 5.371 0.675 1 93 100 HIS A C 1
ATOM 780 O O . HIS A 1 100 ? 4.824 6.246 1.201 1 93 100 HIS A O 1
ATOM 786 N N . PRO A 1 101 ? 6.742 4.996 1.049 1 95.19 101 PRO A N 1
ATOM 787 C CA . PRO A 1 101 ? 7.469 5.898 1.947 1 95.19 101 PRO A CA 1
ATOM 788 C C . PRO A 1 101 ? 7.98 7.148 1.24 1 95.19 101 PRO A C 1
ATOM 790 O O . PRO A 1 101 ? 7.867 7.262 0.017 1 95.19 101 PRO A O 1
ATOM 793 N N . PRO A 1 102 ? 8.516 8.117 2.023 1 97.06 102 PRO A N 1
ATOM 794 C CA . PRO A 1 102 ? 9.047 9.336 1.421 1 97.06 102 PRO A CA 1
ATOM 795 C C . PRO A 1 102 ? 10.148 9.062 0.401 1 97.06 102 PRO A C 1
ATOM 797 O O . PRO A 1 102 ? 10.969 8.156 0.598 1 97.06 102 PRO A O 1
ATOM 800 N N . THR A 1 103 ? 10.148 9.875 -0.619 1 94.88 103 THR A N 1
ATOM 801 C CA . THR A 1 103 ? 11.203 9.812 -1.628 1 94.88 103 THR A CA 1
ATOM 802 C C . THR A 1 103 ? 12.453 10.547 -1.151 1 94.88 103 THR A C 1
ATOM 804 O O . THR A 1 103 ? 12.422 11.242 -0.133 1 94.88 103 THR A O 1
ATOM 807 N N . ALA A 1 104 ? 13.484 10.406 -1.95 1 94.06 104 ALA A N 1
ATOM 808 C CA . ALA A 1 104 ? 14.703 11.164 -1.664 1 94.06 104 ALA A CA 1
ATOM 809 C C . ALA A 1 104 ? 14.445 12.664 -1.745 1 94.06 104 ALA A C 1
ATOM 811 O O . ALA A 1 104 ? 14.984 13.438 -0.952 1 94.06 104 ALA A O 1
ATOM 812 N N . GLU A 1 105 ? 13.695 13.023 -2.756 1 95.88 105 GLU A N 1
ATOM 813 C CA . GLU A 1 105 ? 13.352 14.438 -2.91 1 95.88 105 GLU A CA 1
ATOM 814 C C . GLU A 1 105 ? 12.57 14.953 -1.704 1 95.88 105 GLU A C 1
ATOM 816 O O . GLU A 1 105 ? 12.836 16.047 -1.208 1 95.88 105 GLU A O 1
ATOM 821 N N . PHE A 1 106 ? 11.641 14.25 -1.269 1 98.25 106 PHE A N 1
ATOM 822 C CA . PHE A 1 106 ? 10.906 14.594 -0.057 1 98.25 106 PHE A CA 1
ATOM 823 C C . PHE A 1 106 ? 11.859 14.789 1.115 1 98.25 106 PHE A C 1
ATOM 825 O O . PHE A 1 106 ? 11.758 15.781 1.842 1 98.25 106 PHE A O 1
ATOM 832 N N . GLU A 1 107 ? 12.758 13.836 1.296 1 97.75 107 GLU A N 1
ATOM 833 C CA . GLU A 1 107 ? 13.68 13.875 2.434 1 97.75 107 GLU A CA 1
ATOM 834 C C . GLU A 1 107 ? 14.562 15.117 2.391 1 97.75 107 GLU A C 1
ATOM 836 O O . GLU A 1 107 ? 14.859 15.711 3.43 1 97.75 107 GLU A O 1
ATOM 841 N N . ARG A 1 108 ? 14.953 15.453 1.249 1 97.94 108 ARG A N 1
ATOM 842 C CA . ARG A 1 108 ? 15.742 16.672 1.103 1 97.94 108 ARG A CA 1
ATOM 843 C C . ARG A 1 108 ? 14.969 17.891 1.567 1 97.94 108 ARG A C 1
ATOM 845 O O . ARG A 1 108 ? 15.492 18.734 2.303 1 97.94 108 ARG A O 1
ATOM 852 N N . ARG A 1 109 ? 13.781 18.016 1.176 1 98.38 109 ARG A N 1
ATOM 853 C CA . ARG A 1 109 ? 12.945 19.156 1.569 1 98.38 109 ARG A CA 1
ATOM 854 C C . ARG A 1 109 ? 12.602 19.094 3.055 1 98.38 109 ARG A C 1
ATOM 856 O O . ARG A 1 109 ? 12.445 20.125 3.707 1 98.38 109 ARG A O 1
ATOM 863 N N . TRP A 1 110 ? 12.469 17.891 3.57 1 98.19 110 TRP A N 1
ATOM 864 C CA . TRP A 1 110 ? 12.102 17.688 4.969 1 98.19 110 TRP A CA 1
ATOM 865 C C . TRP A 1 110 ? 13.172 18.234 5.902 1 98.19 110 TRP A C 1
ATOM 867 O O . TRP A 1 110 ? 12.875 18.641 7.027 1 98.19 110 TRP A O 1
ATOM 877 N N . ALA A 1 111 ? 14.383 18.203 5.41 1 96.88 111 ALA A N 1
ATOM 878 C CA . ALA A 1 111 ? 15.477 18.734 6.23 1 96.88 111 ALA A CA 1
ATOM 879 C C . ALA A 1 111 ? 15.188 20.156 6.664 1 96.88 111 ALA A C 1
ATOM 881 O O . ALA A 1 111 ? 15.477 20.547 7.801 1 96.88 111 ALA A O 1
ATOM 882 N N . THR A 1 112 ? 14.594 20.906 5.812 1 97.62 112 THR A N 1
ATOM 883 C CA . THR A 1 112 ? 14.266 22.281 6.125 1 97.62 112 THR A CA 1
ATOM 884 C C . THR A 1 112 ? 12.82 22.406 6.605 1 97.62 112 THR A C 1
ATOM 886 O O . THR A 1 112 ? 12.555 22.922 7.688 1 97.62 112 THR A O 1
ATOM 889 N N . GLU A 1 113 ? 11.891 21.875 5.855 1 98.44 113 GLU A N 1
ATOM 890 C CA . GLU A 1 113 ? 10.469 22.031 6.168 1 98.44 113 GLU A CA 1
ATOM 891 C C . GLU A 1 113 ? 10.117 21.344 7.484 1 98.44 113 GLU A C 1
ATOM 893 O O . GLU A 1 113 ? 9.297 21.844 8.25 1 98.44 113 GLU A O 1
ATOM 898 N N . GLY A 1 114 ? 10.734 20.172 7.691 1 98.44 114 GLY A N 1
ATOM 899 C CA . GLY A 1 114 ? 10.5 19.469 8.945 1 98.44 114 GLY A CA 1
ATOM 900 C C . GLY A 1 114 ? 10.914 20.266 10.164 1 98.44 114 GLY A C 1
ATOM 901 O O . GLY A 1 114 ? 10.227 20.25 11.188 1 98.44 114 GLY A O 1
ATOM 902 N N . ARG A 1 115 ? 12.008 20.906 10.047 1 98.06 115 ARG A N 1
ATOM 903 C CA . ARG A 1 115 ? 12.477 21.766 11.133 1 98.06 115 ARG A CA 1
ATOM 904 C C . ARG A 1 115 ? 11.461 22.859 11.438 1 98.06 115 ARG A C 1
ATOM 906 O O . ARG A 1 115 ? 11.156 23.125 12.602 1 98.06 115 ARG A O 1
ATOM 913 N N . LEU A 1 116 ? 11.008 23.453 10.43 1 98.25 116 LEU A N 1
ATOM 914 C CA . LEU A 1 116 ? 10.062 24.547 10.594 1 98.25 116 LEU A CA 1
ATOM 915 C C . LEU A 1 116 ? 8.742 24.0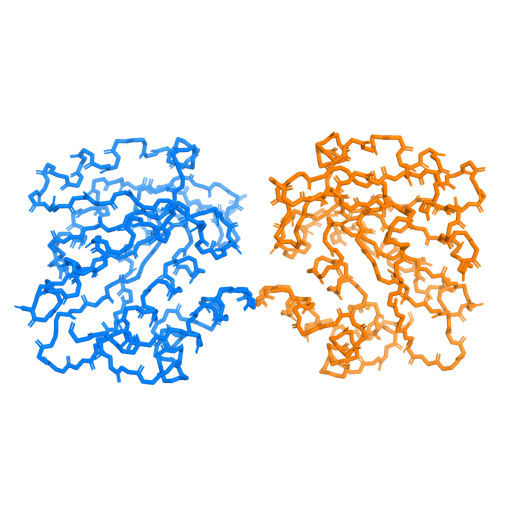47 11.18 1 98.25 116 LEU A C 1
ATOM 917 O O . LEU A 1 116 ? 8.148 24.719 12.031 1 98.25 116 LEU A O 1
ATOM 921 N N . ILE A 1 117 ? 8.289 22.906 10.781 1 98.81 117 ILE A N 1
ATOM 922 C CA . ILE A 1 117 ? 7.059 22.312 11.281 1 98.81 117 ILE A CA 1
ATOM 923 C C . ILE A 1 117 ? 7.207 22 12.773 1 98.81 117 ILE A C 1
ATOM 925 O O . ILE A 1 117 ? 6.316 22.312 13.57 1 98.81 117 ILE A O 1
ATOM 929 N N . ARG A 1 118 ? 8.281 21.406 13.164 1 98.75 118 ARG A N 1
ATOM 930 C CA . ARG A 1 118 ? 8.523 21.078 14.562 1 98.75 118 ARG A CA 1
ATOM 931 C C . ARG A 1 118 ? 8.57 22.328 15.422 1 98.75 118 ARG A C 1
ATOM 933 O O . ARG A 1 118 ? 8.094 22.344 16.562 1 98.75 118 ARG A O 1
ATOM 940 N N . GLN A 1 119 ? 9.188 23.328 14.875 1 98.5 119 GLN A N 1
ATOM 941 C CA . GLN A 1 119 ? 9.211 24.609 15.586 1 98.5 119 GLN A CA 1
ATOM 942 C C . GLN A 1 119 ? 7.801 25.125 15.844 1 98.5 119 GLN A C 1
ATOM 944 O O . GLN A 1 119 ? 7.496 25.609 16.938 1 98.5 119 GLN A O 1
ATOM 949 N N . ARG A 1 120 ? 6.969 25.047 14.875 1 98.62 120 ARG A N 1
ATOM 950 C CA . ARG A 1 120 ? 5.582 25.469 15.023 1 98.62 120 ARG A CA 1
ATOM 951 C C . ARG A 1 120 ? 4.863 24.641 16.094 1 98.62 120 ARG A C 1
ATOM 953 O O . ARG A 1 120 ? 4.145 25.203 16.922 1 98.62 120 ARG A O 1
ATOM 960 N N . LEU A 1 121 ? 5.055 23.375 16.078 1 98.81 121 LEU A N 1
ATOM 961 C CA . LEU A 1 121 ? 4.426 22.5 17.047 1 98.81 121 LEU A CA 1
ATOM 962 C C . LEU A 1 121 ? 4.914 22.812 18.453 1 98.81 121 LEU A C 1
ATOM 964 O O . LEU A 1 121 ? 4.129 22.812 19.406 1 98.81 121 LEU A O 1
ATOM 968 N N . ARG A 1 122 ? 6.176 23.109 18.578 1 98.44 122 ARG A N 1
ATOM 969 C CA . ARG A 1 122 ? 6.738 23.469 19.875 1 98.44 122 ARG A CA 1
ATOM 970 C C . ARG A 1 122 ? 6.152 24.781 20.391 1 98.44 122 ARG A C 1
ATOM 972 O O . ARG A 1 122 ? 6.023 25 21.594 1 98.44 122 ARG A O 1
ATOM 979 N N . ALA A 1 123 ? 5.812 25.594 19.484 1 98.31 123 ALA A N 1
ATOM 980 C CA . ALA A 1 123 ? 5.25 26.906 19.828 1 98.31 123 ALA A CA 1
ATOM 981 C C . ALA A 1 123 ? 3.756 26.797 20.125 1 98.31 123 ALA A C 1
ATOM 983 O O . ALA A 1 123 ? 3.105 27.797 20.422 1 98.31 123 ALA A O 1
ATOM 984 N N . GLY A 1 124 ? 3.172 25.641 19.922 1 98.44 124 GLY A N 1
ATOM 985 C CA . GLY A 1 124 ? 1.78 25.422 20.297 1 98.44 124 GLY A CA 1
ATOM 986 C C . GLY A 1 124 ? 0.832 25.516 19.109 1 98.44 124 GLY A C 1
ATOM 987 O O . GLY A 1 124 ? -0.385 25.406 19.281 1 98.44 124 GLY A O 1
ATOM 988 N N . ASP A 1 125 ? 1.401 25.719 17.906 1 98.75 125 ASP A N 1
ATOM 989 C CA . ASP A 1 125 ? 0.562 25.797 16.719 1 98.75 125 ASP A CA 1
ATOM 990 C C . ASP A 1 125 ? 0.027 24.422 16.328 1 98.75 125 ASP A C 1
ATOM 992 O O . ASP A 1 125 ? 0.75 23.438 16.391 1 98.75 125 ASP A O 1
ATOM 996 N N . ASP A 1 126 ? -1.259 24.359 15.906 1 98.88 126 ASP A N 1
ATOM 997 C CA . ASP A 1 126 ? -1.855 23.125 15.391 1 98.88 126 ASP A CA 1
ATOM 998 C C . ASP A 1 126 ? -1.553 22.953 13.898 1 98.88 126 ASP A C 1
ATOM 1000 O O . ASP A 1 126 ? -1.664 23.906 13.125 1 98.88 126 ASP A O 1
ATOM 1004 N N . VAL A 1 127 ? -1.125 21.766 13.539 1 98.94 127 VAL A N 1
ATOM 1005 C CA . VAL A 1 127 ? -0.75 21.438 12.164 1 98.94 127 VAL A CA 1
ATOM 1006 C C . VAL A 1 127 ? -1.616 20.281 11.648 1 98.94 127 VAL A C 1
ATOM 1008 O O . VAL A 1 127 ? -1.778 19.266 12.328 1 98.94 127 VAL A O 1
ATOM 1011 N N . LEU A 1 128 ? -2.234 20.453 10.469 1 98.94 128 LEU A N 1
ATOM 1012 C CA . LEU A 1 128 ? -3.025 19.391 9.836 1 98.94 128 LEU A CA 1
ATOM 1013 C C . LEU A 1 128 ? -2.232 18.719 8.727 1 98.94 128 LEU A C 1
ATOM 1015 O O . LEU A 1 128 ? -1.632 19.391 7.879 1 98.94 128 LEU A O 1
ATOM 1019 N N . VAL A 1 129 ? -2.188 17.391 8.75 1 98.94 129 VAL A N 1
ATOM 1020 C CA . VAL A 1 129 ? -1.57 16.594 7.695 1 98.94 129 VAL A CA 1
ATOM 1021 C C . VAL A 1 129 ? -2.635 15.75 6.992 1 98.94 129 VAL A C 1
ATOM 1023 O O . VAL A 1 129 ? -3.453 15.094 7.648 1 98.94 129 VAL A O 1
ATOM 1026 N N . HIS A 1 130 ? -2.631 15.773 5.629 1 98.81 130 HIS A N 1
ATOM 1027 C CA . HIS A 1 130 ? -3.58 14.93 4.918 1 98.81 130 HIS A CA 1
ATOM 1028 C C . HIS A 1 130 ? -2.943 14.297 3.684 1 98.81 130 HIS A C 1
ATOM 1030 O O . HIS A 1 130 ? -1.928 14.789 3.186 1 98.81 130 HIS A O 1
ATOM 1036 N N . CYS A 1 131 ? -3.516 13.18 3.242 1 98.25 131 CYS A N 1
ATOM 1037 C CA . CYS A 1 131 ? -3.24 12.562 1.95 1 98.25 131 CYS A CA 1
ATOM 1038 C C . CYS A 1 131 ? -4.535 12.211 1.226 1 98.25 131 CYS A C 1
ATOM 1040 O O . CYS A 1 131 ? -5.465 13.023 1.184 1 98.25 131 CYS A O 1
ATOM 1042 N N . LYS A 1 132 ? -4.617 11.102 0.56 1 96.44 132 LYS A N 1
ATOM 1043 C CA . LYS A 1 132 ? -5.844 10.727 -0.14 1 96.44 132 LYS A CA 1
ATOM 1044 C C . LYS A 1 132 ? -6.871 10.148 0.826 1 96.44 132 LYS A C 1
ATOM 1046 O O . LYS A 1 132 ? -8.008 10.625 0.891 1 96.44 132 LYS A O 1
ATOM 1051 N N . GLY A 1 133 ? -6.465 9.188 1.596 1 94.44 133 GLY A N 1
ATOM 1052 C CA . GLY A 1 133 ? -7.367 8.477 2.488 1 94.44 133 GLY A CA 1
ATOM 1053 C C . GLY A 1 133 ? -7.184 8.852 3.945 1 94.44 133 GLY A C 1
ATOM 1054 O O . GLY A 1 133 ? -7.965 8.438 4.805 1 94.44 133 GLY A O 1
ATOM 1055 N N . GLY A 1 134 ? -6.121 9.57 4.242 1 95.88 134 GLY A N 1
ATOM 1056 C CA . GLY A 1 134 ? -5.855 9.953 5.621 1 95.88 134 GLY A CA 1
ATOM 1057 C C . GLY A 1 134 ? -5.375 8.805 6.48 1 95.88 134 GLY A C 1
ATOM 1058 O O . GLY A 1 134 ? -5.605 8.789 7.691 1 95.88 134 GLY A O 1
ATOM 1059 N N . LEU A 1 135 ? -4.727 7.844 5.918 1 94.69 135 LEU A N 1
ATOM 1060 C CA . LEU A 1 135 ? -4.324 6.66 6.668 1 94.69 135 LEU A CA 1
ATOM 1061 C C . LEU A 1 135 ? -2.822 6.43 6.555 1 94.69 135 LEU A C 1
ATOM 1063 O O . LEU A 1 135 ? -2.092 6.57 7.539 1 94.69 135 LEU A O 1
ATOM 1067 N N . GLY A 1 136 ? -2.305 6.184 5.359 1 95.81 136 GLY A N 1
ATOM 1068 C CA . GLY A 1 136 ? -0.932 5.75 5.152 1 95.81 136 GLY A CA 1
ATOM 1069 C C . GLY A 1 136 ? 0.073 6.883 5.258 1 95.81 136 GLY A C 1
ATOM 1070 O O . GLY A 1 136 ? 0.702 7.066 6.301 1 95.81 136 GLY A O 1
ATOM 1071 N N . ARG A 1 137 ? 0.095 7.656 4.156 1 97.5 137 ARG A N 1
ATOM 1072 C CA . ARG A 1 137 ? 1.058 8.75 4.082 1 97.5 137 ARG A CA 1
ATOM 1073 C C . ARG A 1 137 ? 0.873 9.727 5.242 1 97.5 137 ARG A C 1
ATOM 1075 O O . ARG A 1 137 ? 1.839 10.086 5.914 1 97.5 137 ARG A O 1
ATOM 1082 N N . ALA A 1 138 ? -0.377 10.117 5.504 1 98.62 138 ALA A N 1
ATOM 1083 C CA . ALA A 1 138 ? -0.667 11.07 6.57 1 98.62 138 ALA A CA 1
ATOM 1084 C C . ALA A 1 138 ? -0.313 10.492 7.938 1 98.62 138 ALA A C 1
ATOM 1086 O O . ALA A 1 138 ? 0.323 11.164 8.758 1 98.62 138 ALA A O 1
ATOM 1087 N N . GLY A 1 139 ? -0.699 9.258 8.156 1 98.56 139 GLY A N 1
ATOM 1088 C CA . GLY A 1 139 ? -0.344 8.602 9.406 1 98.56 139 GLY A CA 1
ATOM 1089 C C . GLY A 1 139 ? 1.154 8.484 9.609 1 98.56 139 GLY A C 1
ATOM 1090 O O . GLY A 1 139 ? 1.655 8.719 10.711 1 98.56 139 GLY A O 1
ATOM 1091 N N . MET A 1 140 ? 1.848 8.141 8.594 1 98.69 140 MET A N 1
ATOM 1092 C CA . MET A 1 140 ? 3.299 7.988 8.625 1 98.69 140 MET A CA 1
ATOM 1093 C C . MET A 1 140 ? 3.977 9.297 9.023 1 98.69 140 MET A C 1
ATOM 1095 O O . MET A 1 140 ? 4.82 9.312 9.922 1 98.69 140 MET A O 1
ATOM 1099 N N . ILE A 1 141 ? 3.592 10.32 8.398 1 98.88 141 ILE A N 1
ATOM 1100 C CA . ILE A 1 141 ? 4.242 11.602 8.641 1 98.88 141 ILE A CA 1
ATOM 1101 C C . ILE A 1 141 ? 3.854 12.125 10.023 1 98.88 141 ILE A C 1
ATOM 1103 O O . ILE A 1 141 ? 4.684 12.695 10.734 1 98.88 141 ILE A O 1
ATOM 1107 N N . ALA A 1 142 ? 2.607 11.969 10.438 1 98.94 142 ALA A N 1
ATOM 1108 C CA . ALA A 1 142 ? 2.203 12.336 11.797 1 98.94 142 ALA A CA 1
ATOM 1109 C C . ALA A 1 142 ? 3.039 11.594 12.836 1 98.94 142 ALA A C 1
ATOM 1111 O O . ALA A 1 142 ? 3.551 12.203 13.781 1 98.94 142 ALA A O 1
ATOM 1112 N N . ALA A 1 143 ? 3.211 10.32 12.648 1 98.88 143 ALA A N 1
ATOM 1113 C CA . ALA A 1 143 ? 3.99 9.508 13.586 1 98.88 143 ALA A CA 1
ATOM 1114 C C . ALA A 1 143 ? 5.461 9.922 13.57 1 98.88 143 ALA A C 1
ATOM 1116 O O . ALA A 1 143 ? 6.102 9.977 14.617 1 98.88 143 ALA A O 1
ATOM 1117 N N . ARG A 1 144 ? 5.965 10.117 12.398 1 98.88 144 ARG A N 1
ATOM 1118 C CA . ARG A 1 144 ? 7.352 10.562 12.305 1 98.88 144 ARG A CA 1
ATOM 1119 C C . ARG A 1 144 ? 7.566 11.852 13.086 1 98.88 144 ARG A C 1
ATOM 1121 O O . ARG A 1 144 ? 8.57 12 13.789 1 98.88 144 ARG A O 1
ATOM 1128 N N . LEU A 1 145 ? 6.648 12.781 12.938 1 98.88 145 LEU A N 1
ATOM 1129 C CA . LEU A 1 145 ? 6.742 14.031 13.68 1 98.88 145 LEU A CA 1
ATOM 1130 C C . LEU A 1 145 ? 6.734 13.781 15.18 1 98.88 145 LEU A C 1
ATOM 1132 O O . LEU A 1 145 ? 7.504 14.398 15.922 1 98.88 145 LEU A O 1
ATOM 1136 N N . LEU A 1 146 ? 5.852 12.891 15.656 1 98.88 146 LEU A N 1
ATOM 1137 C CA . LEU A 1 146 ? 5.836 12.539 17.078 1 98.88 146 LEU A CA 1
ATOM 1138 C C . LEU A 1 146 ? 7.203 12.047 17.531 1 98.88 146 LEU A C 1
ATOM 1140 O O . LEU A 1 146 ? 7.715 12.492 18.562 1 98.88 146 LEU A O 1
ATOM 1144 N N . VAL A 1 147 ? 7.793 11.18 16.734 1 98.88 147 VAL A N 1
ATOM 1145 C CA . VAL A 1 147 ? 9.086 10.617 17.109 1 98.88 147 VAL A CA 1
ATOM 1146 C C . VAL A 1 147 ? 10.141 11.719 17.141 1 98.88 147 VAL A C 1
ATOM 1148 O O . VAL A 1 147 ? 10.93 11.812 18.094 1 98.88 147 VAL A O 1
ATOM 1151 N N . GLU A 1 148 ? 10.156 12.5 16.172 1 98.81 148 GLU A N 1
ATOM 1152 C CA . GLU A 1 148 ? 11.141 13.57 16.078 1 98.81 148 GLU A CA 1
ATOM 1153 C C . GLU A 1 148 ? 10.984 14.578 17.219 1 98.81 148 GLU A C 1
ATOM 1155 O O . GLU A 1 148 ? 11.922 15.305 17.547 1 98.81 148 GLU A O 1
ATOM 1160 N N . LEU A 1 149 ? 9.852 14.609 17.812 1 98.75 149 LEU A N 1
ATOM 1161 C CA . LEU A 1 149 ? 9.578 15.484 18.953 1 98.75 149 LEU A CA 1
ATOM 1162 C C . LEU A 1 149 ? 9.789 14.75 20.266 1 98.75 149 LEU A C 1
ATOM 1164 O O . LEU A 1 149 ? 9.508 15.297 21.344 1 98.75 149 LEU A O 1
ATOM 1168 N N . GLY A 1 150 ? 10.164 13.445 20.219 1 98.44 150 GLY A N 1
ATOM 1169 C CA . GLY A 1 150 ? 10.641 12.789 21.422 1 98.44 150 GLY A CA 1
ATOM 1170 C C . GLY A 1 150 ? 9.812 11.578 21.812 1 98.44 150 GLY A C 1
ATOM 1171 O O . GLY A 1 150 ? 10.125 10.891 22.781 1 98.44 150 GLY A O 1
ATOM 1172 N N . VAL A 1 151 ? 8.781 11.281 21.125 1 98.62 151 VAL A N 1
ATOM 1173 C CA . VAL A 1 151 ? 7.945 10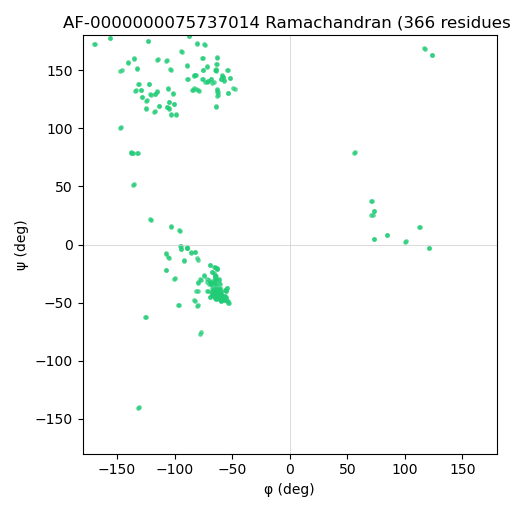.117 21.422 1 98.62 151 VAL A CA 1
ATOM 1174 C C . VAL A 1 151 ? 8.602 8.859 20.859 1 98.62 151 VAL A C 1
ATOM 1176 O O . VAL A 1 151 ? 9.031 8.828 19.703 1 98.62 151 VAL A O 1
ATOM 1179 N N . PRO A 1 152 ? 8.68 7.801 21.656 1 98.69 152 PRO A N 1
ATOM 1180 C CA . PRO A 1 152 ? 9.242 6.559 21.125 1 98.69 152 PRO A CA 1
ATOM 1181 C C . PRO A 1 152 ? 8.469 6.039 19.906 1 98.69 152 PRO A C 1
ATOM 1183 O O . PRO A 1 152 ? 7.234 6.125 19.875 1 98.69 152 PRO A O 1
ATOM 1186 N N . PRO A 1 153 ? 9.125 5.441 18.984 1 98.56 153 PRO A N 1
ATOM 1187 C CA . PRO A 1 153 ? 8.492 5.016 17.734 1 98.56 153 PRO A CA 1
ATOM 1188 C C . PRO A 1 153 ? 7.297 4.09 17.953 1 98.56 153 PRO A C 1
ATOM 1190 O O . PRO A 1 153 ? 6.234 4.289 17.359 1 98.56 153 PRO A O 1
ATOM 1193 N N . THR A 1 154 ? 7.414 3.146 18.797 1 98 154 THR A N 1
ATOM 1194 C CA . THR A 1 154 ? 6.336 2.199 19.062 1 98 154 THR A CA 1
ATOM 1195 C C . THR A 1 154 ? 5.109 2.916 19.625 1 98 154 THR A C 1
ATOM 1197 O O . THR A 1 154 ? 3.979 2.621 19.219 1 98 154 THR A O 1
ATOM 1200 N N . THR A 1 155 ? 5.371 3.797 20.469 1 98.62 155 THR A N 1
ATOM 1201 C CA . THR A 1 155 ? 4.297 4.582 21.062 1 98.62 155 THR A CA 1
ATOM 1202 C C . THR A 1 155 ? 3.646 5.488 20.031 1 98.62 155 THR A C 1
ATOM 1204 O O . THR A 1 155 ? 2.422 5.625 19.984 1 98.62 155 THR A O 1
ATOM 1207 N N . ALA A 1 156 ? 4.477 6.129 19.219 1 98.75 156 ALA A N 1
ATOM 1208 C CA . ALA A 1 156 ? 3.977 7.016 18.172 1 98.75 156 ALA A CA 1
ATOM 1209 C C . ALA A 1 156 ? 3.037 6.27 17.219 1 98.75 156 ALA A C 1
ATOM 1211 O O . ALA A 1 156 ? 1.954 6.762 16.906 1 98.75 156 ALA A O 1
ATOM 1212 N N . ILE A 1 157 ? 3.463 5.121 16.812 1 98.19 157 ILE A N 1
ATOM 1213 C CA . ILE A 1 157 ? 2.66 4.293 15.914 1 98.19 157 ILE A CA 1
ATOM 1214 C C . ILE A 1 157 ? 1.345 3.924 16.594 1 98.19 157 ILE A C 1
ATOM 1216 O O . ILE A 1 157 ? 0.274 4.039 15.992 1 98.19 157 ILE A O 1
ATOM 1220 N N . ALA A 1 158 ? 1.406 3.545 17.812 1 98.06 158 ALA A N 1
ATOM 1221 C CA . ALA A 1 158 ? 0.215 3.166 18.562 1 98.06 158 ALA A CA 1
ATOM 1222 C C . ALA A 1 158 ? -0.743 4.344 18.703 1 98.06 158 ALA A C 1
ATOM 1224 O O . ALA A 1 158 ? -1.959 4.184 18.578 1 98.06 158 ALA A O 1
ATOM 1225 N N . GLN A 1 159 ? -0.215 5.473 18.984 1 98.5 159 GLN A N 1
ATOM 1226 C CA . GLN A 1 159 ? -1.035 6.668 19.156 1 98.5 159 GLN A CA 1
ATOM 1227 C C . GLN A 1 159 ? -1.782 7.008 17.875 1 98.5 159 GLN A C 1
ATOM 1229 O O . GLN A 1 159 ? -2.98 7.301 17.906 1 98.5 159 GLN A O 1
ATOM 1234 N N . VAL A 1 160 ? -1.099 6.945 16.812 1 98.62 160 VAL A N 1
ATOM 1235 C CA . VAL A 1 160 ? -1.706 7.285 15.531 1 98.62 160 VAL A CA 1
ATOM 1236 C C . VAL A 1 160 ? -2.773 6.25 15.18 1 98.62 160 VAL A C 1
ATOM 1238 O O . VAL A 1 160 ? -3.871 6.609 14.742 1 98.62 160 VAL A O 1
ATOM 1241 N N . ARG A 1 161 ? -2.51 5.008 15.383 1 96.81 161 ARG A N 1
ATOM 1242 C CA . ARG A 1 161 ? -3.467 3.953 15.07 1 96.81 161 ARG A CA 1
ATOM 1243 C C . ARG A 1 161 ? -4.672 4.008 16 1 96.81 161 ARG A C 1
ATOM 1245 O O . ARG A 1 161 ? -5.793 3.707 15.602 1 96.81 161 ARG A O 1
ATOM 1252 N N . ALA A 1 162 ? -4.477 4.391 17.219 1 97.56 162 ALA A N 1
ATOM 1253 C CA . ALA A 1 162 ? -5.586 4.566 18.156 1 97.56 162 ALA A CA 1
ATOM 1254 C C . ALA A 1 162 ? -6.488 5.719 17.719 1 97.56 162 ALA A C 1
ATOM 1256 O O . ALA A 1 162 ? -7.711 5.641 17.844 1 97.56 162 ALA A O 1
ATOM 1257 N N . ALA A 1 163 ? -5.922 6.727 17.266 1 97.62 163 ALA A N 1
ATOM 1258 C CA . ALA A 1 163 ? -6.664 7.941 16.922 1 97.62 163 ALA A CA 1
ATOM 1259 C C . ALA A 1 163 ? -7.352 7.812 15.57 1 97.62 163 ALA A C 1
ATOM 1261 O O . ALA A 1 163 ? -8.508 8.219 15.414 1 97.62 163 ALA A O 1
ATOM 1262 N N . ARG A 1 164 ? -6.668 7.207 14.609 1 94.56 164 ARG A N 1
ATOM 1263 C CA . ARG A 1 164 ? -7.125 7.254 13.227 1 94.56 164 ARG A CA 1
ATOM 1264 C C . ARG A 1 164 ? -7.691 5.906 12.789 1 94.56 164 ARG A C 1
ATOM 1266 O O . ARG A 1 164 ? -8.445 5.832 11.812 1 94.56 164 ARG A O 1
ATOM 1273 N N . GLY A 1 165 ? -7.258 4.895 13.508 1 90.5 165 GLY A N 1
ATOM 1274 C CA . GLY A 1 165 ? -7.688 3.543 13.18 1 90.5 165 GLY A CA 1
ATOM 1275 C C . GLY A 1 165 ? -6.527 2.598 12.922 1 90.5 165 GLY A C 1
ATOM 1276 O O . GLY A 1 165 ? -5.438 3.031 12.547 1 90.5 165 GLY A O 1
ATOM 1277 N N . ARG A 1 166 ? -6.723 1.332 12.938 1 80.62 166 ARG A N 1
ATOM 1278 C CA . ARG A 1 166 ? -5.703 0.293 12.836 1 80.62 166 ARG A CA 1
ATOM 1279 C C . ARG A 1 166 ? -5.094 0.261 11.438 1 80.62 166 ARG A C 1
ATOM 1281 O O . ARG A 1 166 ? -3.986 -0.247 11.25 1 80.62 166 ARG A O 1
ATOM 1288 N N . GLY A 1 167 ? -5.734 0.802 10.609 1 87.12 167 GLY A N 1
ATOM 1289 C CA . GLY A 1 167 ? -5.258 0.782 9.242 1 87.12 167 GLY A CA 1
ATOM 1290 C C . GLY A 1 167 ? -4.281 1.9 8.93 1 87.12 167 GLY A C 1
ATOM 1291 O O . GLY A 1 167 ? -3.709 1.946 7.836 1 87.12 167 GLY A O 1
ATOM 1292 N N . ALA A 1 168 ? -4.125 2.756 9.867 1 93.69 168 ALA A N 1
ATOM 1293 C CA . ALA A 1 168 ? -3.16 3.834 9.664 1 93.69 168 ALA A CA 1
ATOM 1294 C C . ALA A 1 168 ? -1.741 3.285 9.539 1 93.69 168 ALA A C 1
ATOM 1296 O O . ALA A 1 168 ? -1.41 2.264 10.148 1 93.69 168 ALA A O 1
ATOM 1297 N N . ILE A 1 169 ? -0.949 4.074 8.742 1 95.19 169 ILE A N 1
ATOM 1298 C CA . ILE A 1 169 ? 0.362 3.537 8.398 1 95.19 169 ILE A CA 1
ATOM 1299 C C . ILE A 1 169 ? 0.201 2.176 7.723 1 95.19 169 ILE A C 1
ATOM 1301 O O . ILE A 1 169 ? 0.474 1.14 8.336 1 95.19 169 ILE A O 1
ATOM 1305 N N . GLU A 1 170 ? -0.108 2.219 6.562 1 91.69 170 GLU A N 1
ATOM 1306 C CA . GLU A 1 170 ? -0.76 1.117 5.859 1 91.69 170 GLU A CA 1
ATOM 1307 C C . GLU A 1 170 ? 0.25 0.051 5.445 1 91.69 170 GLU A C 1
ATOM 1309 O O . GLU A 1 170 ? -0.09 -1.131 5.352 1 91.69 170 GLU A O 1
ATOM 1314 N N . THR A 1 171 ? 1.516 0.462 5.117 1 91.5 171 THR A N 1
ATOM 1315 C CA . THR A 1 171 ? 2.473 -0.488 4.559 1 91.5 171 THR A CA 1
ATOM 1316 C C . THR A 1 171 ? 3.641 -0.705 5.516 1 91.5 171 THR A C 1
ATOM 1318 O O . THR A 1 171 ? 3.939 0.157 6.344 1 91.5 171 THR A O 1
ATOM 1321 N N . SER A 1 172 ? 4.355 -1.819 5.363 1 88 172 SER A N 1
ATOM 1322 C CA . SER A 1 172 ? 5.543 -2.092 6.164 1 88 172 SER A CA 1
ATOM 1323 C C . SER A 1 172 ? 6.641 -1.073 5.891 1 88 172 SER A C 1
ATOM 1325 O O . SER A 1 172 ? 7.414 -0.728 6.785 1 88 172 SER A O 1
ATOM 1327 N N . ALA A 1 173 ? 6.707 -0.674 4.637 1 90.19 173 ALA A N 1
ATOM 1328 C CA . ALA A 1 173 ? 7.703 0.333 4.281 1 90.19 173 ALA A CA 1
ATOM 1329 C C . ALA A 1 173 ? 7.43 1.651 5 1 90.19 173 ALA A C 1
ATOM 1331 O O . ALA A 1 173 ? 8.359 2.324 5.453 1 90.19 173 ALA A O 1
ATOM 1332 N N . GLN A 1 174 ? 6.211 2.029 5.062 1 95.62 174 GLN A N 1
ATOM 1333 C CA . GLN A 1 174 ? 5.832 3.223 5.812 1 95.62 174 GLN A CA 1
ATOM 1334 C C . GLN A 1 174 ? 6.148 3.064 7.297 1 95.62 174 GLN A C 1
ATOM 1336 O O . GLN A 1 174 ? 6.66 3.988 7.93 1 95.62 174 GLN A O 1
ATOM 1341 N N . GLN A 1 175 ? 5.828 1.97 7.844 1 95.38 175 GLN A N 1
ATOM 1342 C CA . GLN A 1 175 ? 6.113 1.703 9.25 1 95.38 175 GLN A CA 1
ATOM 1343 C C . GLN A 1 175 ? 7.609 1.785 9.531 1 95.38 175 GLN A C 1
ATOM 1345 O O . GLN A 1 175 ? 8.023 2.309 10.57 1 95.38 175 GLN A O 1
ATOM 1350 N N . ALA A 1 176 ? 8.398 1.285 8.664 1 94.19 176 ALA A N 1
ATOM 1351 C CA . ALA A 1 176 ? 9.852 1.294 8.828 1 94.19 176 ALA A CA 1
ATOM 1352 C C . ALA A 1 176 ? 10.383 2.721 8.914 1 94.19 176 ALA A C 1
ATOM 1354 O O . ALA A 1 176 ? 11.344 2.986 9.633 1 94.19 176 ALA A O 1
ATOM 1355 N N . VAL A 1 177 ? 9.82 3.562 8.18 1 97.19 177 VAL A N 1
ATOM 1356 C CA . VAL A 1 177 ? 10.203 4.969 8.219 1 97.19 177 VAL A CA 1
ATOM 1357 C C . VAL A 1 177 ? 10.07 5.504 9.648 1 97.19 177 VAL A C 1
ATOM 1359 O O . VAL A 1 177 ? 10.977 6.168 10.156 1 97.19 177 VAL A O 1
ATOM 1362 N N . VAL A 1 178 ? 8.953 5.23 10.281 1 98.5 178 VAL A N 1
ATOM 1363 C CA . VAL A 1 178 ? 8.68 5.719 11.633 1 98.5 178 VAL A CA 1
ATOM 1364 C C . VAL A 1 178 ? 9.641 5.066 12.617 1 98.5 178 VAL A C 1
ATOM 1366 O O . VAL A 1 178 ? 10.203 5.738 13.492 1 98.5 178 VAL A O 1
ATOM 1369 N N . GLU A 1 179 ? 9.852 3.844 12.461 1 97.88 179 GLU A N 1
ATOM 1370 C CA . GLU A 1 179 ? 10.703 3.082 13.375 1 97.88 179 GLU A CA 1
ATOM 1371 C C . GLU A 1 179 ? 12.148 3.561 13.305 1 97.88 179 GLU A C 1
ATOM 1373 O O . GLU A 1 179 ? 12.883 3.471 14.297 1 97.88 179 GLU A O 1
ATOM 1378 N N . ARG A 1 180 ? 12.555 4.102 12.203 1 97.31 180 ARG A N 1
ATOM 1379 C CA . ARG A 1 180 ? 13.938 4.527 12 1 97.31 180 ARG A CA 1
ATOM 1380 C C . ARG A 1 180 ? 14.117 5.988 12.391 1 97.31 180 ARG A C 1
ATOM 1382 O O . ARG A 1 180 ? 15.25 6.469 12.5 1 97.31 180 ARG A O 1
ATOM 1389 N N . ALA A 1 181 ? 13.016 6.66 12.555 1 97.94 181 ALA A N 1
ATOM 1390 C CA . ALA A 1 181 ? 13.102 8.07 12.93 1 97.94 181 ALA A CA 1
ATOM 1391 C C . ALA A 1 181 ? 13.742 8.234 14.305 1 97.94 181 ALA A C 1
ATOM 1393 O O . ALA A 1 181 ? 13.773 7.293 15.094 1 97.94 181 ALA A O 1
ATOM 1394 N N . GLN A 1 182 ? 14.32 9.461 14.477 1 97.56 182 GLN A N 1
ATOM 1395 C CA . GLN A 1 182 ? 14.977 9.805 15.734 1 97.56 182 GLN A CA 1
ATOM 1396 C C . GLN A 1 182 ? 14.539 11.18 16.219 1 97.56 182 GLN A C 1
ATOM 1398 O O . GLN A 1 182 ? 14.172 12.039 15.422 1 97.56 182 GLN A O 1
ATOM 1403 N N . PRO A 1 183 ? 14.578 11.312 17.594 1 97.56 183 PRO A N 1
ATOM 1404 C CA . PRO A 1 183 ? 14.305 12.656 18.094 1 97.56 183 PRO A CA 1
ATOM 1405 C C . PRO A 1 183 ? 15.25 13.711 17.516 1 97.56 183 PRO A C 1
ATOM 1407 O O . PRO A 1 183 ? 16.438 13.438 17.328 1 97.56 183 PRO A O 1
ATOM 1410 N N . ILE A 1 184 ? 14.656 14.828 17.25 1 95.38 184 ILE A N 1
ATOM 1411 C CA . ILE A 1 184 ? 15.438 15.953 16.75 1 95.38 184 ILE A CA 1
ATOM 1412 C C . ILE A 1 184 ? 15.242 17.172 17.656 1 95.38 184 ILE A C 1
ATOM 1414 O O . ILE A 1 184 ? 14.109 17.609 17.859 1 95.38 184 ILE A O 1
ATOM 1418 N N . PRO A 1 185 ? 16.297 17.703 18.156 1 86.31 185 PRO A N 1
ATOM 1419 C CA . PRO A 1 185 ? 16.188 18.859 19.062 1 86.31 185 PRO A CA 1
ATOM 1420 C C . PRO A 1 185 ? 15.688 20.109 18.359 1 86.31 185 PRO A C 1
ATOM 1422 O O . PRO A 1 185 ? 15.914 20.297 17.172 1 86.31 185 PRO A O 1
ATOM 1425 N N . MET B 1 1 ? 24.422 6.129 -11.211 1 48.09 1 MET B N 1
ATOM 1426 C CA . MET B 1 1 ? 23.156 5.391 -11.07 1 48.09 1 MET B CA 1
ATOM 1427 C C . MET B 1 1 ? 23.438 3.912 -10.82 1 48.09 1 MET B C 1
ATOM 1429 O O . MET B 1 1 ? 24.328 3.324 -11.422 1 48.09 1 MET B O 1
ATOM 1433 N N . ALA B 1 2 ? 23.031 3.459 -9.711 1 64.62 2 ALA B N 1
ATOM 1434 C CA . ALA B 1 2 ? 23.344 2.053 -9.477 1 64.62 2 ALA B CA 1
ATOM 1435 C C . ALA B 1 2 ? 22.984 1.197 -10.68 1 64.62 2 ALA B C 1
ATOM 1437 O O . ALA B 1 2 ? 22 1.473 -11.375 1 64.62 2 ALA B O 1
ATOM 1438 N N . PRO B 1 3 ? 23.922 0.317 -11.055 1 81.06 3 PRO B N 1
ATOM 1439 C CA . PRO B 1 3 ? 23.641 -0.543 -12.211 1 81.06 3 PRO B CA 1
ATOM 1440 C C . PRO B 1 3 ? 22.312 -1.276 -12.102 1 81.06 3 PRO B C 1
ATOM 1442 O O . PRO B 1 3 ? 21.875 -1.596 -10.992 1 81.06 3 PRO B O 1
ATOM 1445 N N . LEU B 1 4 ? 21.656 -1.41 -13.305 1 89.88 4 LEU B N 1
ATOM 1446 C CA . LEU B 1 4 ? 20.375 -2.119 -13.359 1 89.88 4 LEU B CA 1
ATOM 1447 C C . LEU B 1 4 ? 20.578 -3.604 -13.062 1 89.88 4 LEU B C 1
ATOM 1449 O O . LEU B 1 4 ? 21.562 -4.207 -13.492 1 89.88 4 LEU B O 1
ATOM 1453 N N . ARG B 1 5 ? 19.766 -4.152 -12.359 1 92.75 5 ARG B N 1
ATOM 1454 C CA . ARG B 1 5 ? 19.719 -5.582 -12.078 1 92.75 5 ARG B CA 1
ATOM 1455 C C . ARG B 1 5 ? 19.047 -6.348 -13.203 1 92.75 5 ARG B C 1
ATOM 1457 O O . ARG B 1 5 ? 18 -5.918 -13.711 1 92.75 5 ARG B O 1
ATOM 1464 N N . THR B 1 6 ? 19.672 -7.461 -13.625 1 96.12 6 THR B N 1
ATOM 1465 C CA . THR B 1 6 ? 19.156 -8.25 -14.742 1 96.12 6 THR B CA 1
ATOM 1466 C C . THR B 1 6 ? 18.922 -9.695 -14.312 1 96.12 6 THR B C 1
ATOM 1468 O O . THR B 1 6 ? 19.281 -10.094 -13.203 1 96.12 6 THR B O 1
ATOM 1471 N N . SER B 1 7 ? 18.344 -10.492 -15.242 1 97.12 7 SER B N 1
ATOM 1472 C CA . SER B 1 7 ? 18.109 -11.906 -14.984 1 97.12 7 SER B CA 1
ATOM 1473 C C . SER B 1 7 ? 19.422 -12.68 -14.875 1 97.12 7 SER B C 1
ATOM 1475 O O . SER B 1 7 ? 19.469 -13.758 -14.281 1 97.12 7 SER B O 1
ATOM 1477 N N . GLN B 1 8 ? 20.484 -12.188 -15.445 1 96 8 GLN B N 1
ATOM 1478 C CA . GLN B 1 8 ? 21.797 -12.828 -15.375 1 96 8 GLN B CA 1
ATOM 1479 C C . GLN B 1 8 ? 22.516 -12.469 -14.078 1 96 8 GLN B C 1
ATOM 1481 O O . GLN B 1 8 ? 23.078 -13.344 -13.414 1 96 8 GLN B O 1
ATOM 1486 N N . THR B 1 9 ? 22.531 -11.188 -13.766 1 95.81 9 THR B N 1
ATOM 1487 C CA . THR B 1 9 ? 23.25 -10.742 -12.578 1 95.81 9 THR B CA 1
ATOM 1488 C C . THR B 1 9 ? 22.469 -11.102 -11.312 1 95.81 9 THR B C 1
ATOM 1490 O O . THR B 1 9 ? 23.062 -11.305 -10.25 1 95.81 9 THR B O 1
ATOM 1493 N N . HIS B 1 10 ? 21.141 -11.242 -11.383 1 95.81 10 HIS B N 1
ATOM 1494 C CA . HIS B 1 10 ? 20.234 -11.578 -10.289 1 95.81 10 HIS B CA 1
ATOM 1495 C C . HIS B 1 10 ? 19.188 -12.594 -10.727 1 95.81 10 HIS B C 1
ATOM 1497 O O . HIS B 1 10 ? 18.031 -12.242 -10.969 1 95.81 10 HIS B O 1
ATOM 1503 N N . PRO B 1 11 ? 19.562 -13.789 -10.781 1 97.19 11 PRO B N 1
ATOM 1504 C CA . PRO B 1 11 ? 18.625 -14.812 -11.234 1 97.19 11 PRO B CA 1
ATOM 1505 C C . PRO B 1 11 ? 17.312 -14.805 -10.445 1 97.19 11 PRO B C 1
ATOM 1507 O O . PRO B 1 11 ? 17.312 -14.484 -9.258 1 97.19 11 PRO B O 1
ATOM 1510 N N . LEU B 1 12 ? 16.297 -15.195 -11.078 1 97.75 12 LEU B N 1
ATOM 1511 C CA . LEU B 1 12 ? 14.953 -15.164 -10.492 1 97.75 12 LEU B CA 1
ATOM 1512 C C . LEU B 1 12 ? 14.875 -16.094 -9.281 1 97.75 12 LEU B C 1
ATOM 1514 O O . LEU B 1 12 ? 15.312 -17.234 -9.344 1 97.75 12 LEU B O 1
ATOM 1518 N N . GLN B 1 13 ? 14.406 -15.531 -8.203 1 96.81 13 GLN B N 1
ATOM 1519 C CA . GLN B 1 13 ? 14.172 -16.312 -6.992 1 96.81 13 GLN B CA 1
ATOM 1520 C C . GLN B 1 13 ? 12.68 -16.562 -6.777 1 96.81 13 GLN B C 1
ATOM 1522 O O . GLN B 1 13 ? 11.867 -15.633 -6.891 1 96.81 13 GLN B O 1
ATOM 1527 N N . ILE B 1 14 ? 12.336 -17.781 -6.453 1 98.56 14 ILE B N 1
ATOM 1528 C CA . ILE B 1 14 ? 10.953 -18.156 -6.199 1 98.56 14 ILE B CA 1
ATOM 1529 C C . ILE B 1 14 ? 10.805 -18.641 -4.754 1 98.56 14 ILE B C 1
ATOM 1531 O O . ILE B 1 14 ? 11.383 -19.672 -4.375 1 98.56 14 ILE B O 1
ATOM 1535 N N . ALA B 1 15 ? 10.055 -17.891 -3.967 1 98.69 15 ALA B N 1
ATOM 1536 C CA . ALA B 1 15 ? 9.688 -18.375 -2.633 1 98.69 15 ALA B CA 1
ATOM 1537 C C . ALA B 1 15 ? 8.609 -19.438 -2.709 1 98.69 15 ALA B C 1
ATOM 1539 O O . ALA B 1 15 ? 7.766 -19.422 -3.609 1 98.69 15 ALA B O 1
ATOM 1540 N N . GLU B 1 16 ? 8.664 -20.328 -1.729 1 98.62 16 GLU B N 1
ATOM 1541 C CA . GLU B 1 16 ? 7.73 -21.453 -1.796 1 98.62 16 GLU B CA 1
ATOM 1542 C C . GLU B 1 16 ? 6.996 -21.641 -0.472 1 98.62 16 GLU B C 1
ATOM 1544 O O . GLU B 1 16 ? 7.594 -21.516 0.599 1 98.62 16 GLU B O 1
ATOM 1549 N N . VAL B 1 17 ? 5.684 -21.906 -0.59 1 98.75 17 VAL B N 1
ATOM 1550 C CA . VAL B 1 17 ? 4.879 -22.359 0.539 1 98.75 17 VAL B CA 1
ATOM 1551 C C . VAL B 1 17 ? 3.986 -23.516 0.104 1 98.75 17 VAL B C 1
ATOM 1553 O O . VAL B 1 17 ? 3.77 -23.719 -1.092 1 98.75 17 VAL B O 1
ATOM 1556 N N . ARG B 1 18 ? 3.502 -24.281 1.06 1 98.12 18 ARG B N 1
ATOM 1557 C CA . ARG B 1 18 ? 2.613 -25.406 0.785 1 98.12 18 ARG B CA 1
ATOM 1558 C C . ARG B 1 18 ? 1.612 -25.609 1.919 1 98.12 18 ARG B C 1
ATOM 1560 O O . ARG B 1 18 ? 1.931 -25.359 3.084 1 98.12 18 ARG B O 1
ATOM 1567 N N . ALA B 1 19 ? 0.431 -26.109 1.535 1 98.25 19 ALA B N 1
ATOM 1568 C CA . ALA B 1 19 ? -0.608 -26.359 2.529 1 98.25 19 ALA B CA 1
ATOM 1569 C C . ALA B 1 19 ? -0.324 -27.641 3.311 1 98.25 19 ALA B C 1
ATOM 1571 O O . ALA B 1 19 ? -0.711 -27.766 4.477 1 98.25 19 ALA B O 1
ATOM 1572 N N . GLY B 1 20 ? 0.295 -28.562 2.721 1 97.31 20 GLY B N 1
ATOM 1573 C CA . GLY B 1 20 ? 0.682 -29.859 3.273 1 97.31 20 GLY B CA 1
ATOM 1574 C C . GLY B 1 20 ? 1.637 -30.625 2.381 1 97.31 20 GLY B C 1
ATOM 1575 O O . GLY B 1 20 ? 1.891 -30.219 1.243 1 97.31 20 GLY B O 1
ATOM 1576 N N . PRO B 1 21 ? 2.16 -31.734 2.877 1 96.44 21 PRO B N 1
ATOM 1577 C CA . PRO B 1 21 ? 3.176 -32.469 2.131 1 96.44 21 PRO B CA 1
ATOM 1578 C C . PRO B 1 21 ? 2.639 -33.062 0.826 1 96.44 21 PRO B C 1
ATOM 1580 O O . PRO B 1 21 ? 3.404 -33.281 -0.115 1 96.44 21 PRO B O 1
ATOM 1583 N N . ASP B 1 22 ? 1.335 -33.281 0.782 1 97.06 22 ASP B N 1
ATOM 1584 C CA . ASP B 1 22 ? 0.769 -33.906 -0.403 1 97.06 22 ASP B CA 1
ATOM 1585 C C . ASP B 1 22 ? 0.259 -32.875 -1.396 1 97.06 22 ASP B C 1
ATOM 1587 O O . ASP B 1 22 ? -0.206 -33.219 -2.484 1 97.06 22 ASP B O 1
ATOM 1591 N N . HIS B 1 23 ? 0.312 -31.688 -1.073 1 98.5 23 HIS B N 1
ATOM 1592 C CA . HIS B 1 23 ? -0.137 -30.609 -1.961 1 98.5 23 HIS B CA 1
ATOM 1593 C C . HIS B 1 23 ? 1 -30.125 -2.852 1 98.5 23 HIS B C 1
ATOM 1595 O O . HIS B 1 23 ? 2.174 -30.281 -2.506 1 98.5 23 HIS B O 1
ATOM 1601 N N . GLY B 1 24 ? 0.599 -29.578 -4.02 1 98.81 24 GLY B N 1
ATOM 1602 C CA . GLY B 1 24 ? 1.574 -28.844 -4.812 1 98.81 24 GLY B CA 1
ATOM 1603 C C . GLY B 1 24 ? 2.111 -27.609 -4.113 1 98.81 24 GLY B C 1
ATOM 1604 O O . GLY B 1 24 ? 1.49 -27.109 -3.182 1 98.81 24 GLY B O 1
ATOM 1605 N N . ARG B 1 25 ? 3.242 -27.109 -4.555 1 98.81 25 ARG B N 1
ATOM 1606 C CA . ARG B 1 25 ? 3.844 -25.891 -4.016 1 98.81 25 ARG B CA 1
ATOM 1607 C C . ARG B 1 25 ? 3.201 -24.656 -4.613 1 98.81 25 ARG B C 1
ATOM 1609 O O . ARG B 1 25 ? 2.797 -24.656 -5.781 1 98.81 25 ARG B O 1
ATOM 1616 N N . ILE B 1 26 ? 3.111 -23.625 -3.77 1 98.94 26 ILE B N 1
ATOM 1617 C CA . ILE B 1 26 ? 2.76 -22.297 -4.234 1 98.94 26 ILE B CA 1
ATOM 1618 C C . ILE B 1 26 ? 4.016 -21.422 -4.293 1 98.94 26 ILE B C 1
ATOM 1620 O O . ILE B 1 26 ? 4.613 -21.125 -3.26 1 98.94 26 ILE B O 1
ATOM 1624 N N . GLY B 1 27 ? 4.418 -21.062 -5.5 1 98.94 27 GLY B N 1
ATOM 1625 C CA . GLY B 1 27 ? 5.551 -20.172 -5.699 1 98.94 27 GLY B CA 1
ATOM 1626 C C . GLY B 1 27 ? 5.156 -18.703 -5.715 1 98.94 27 GLY B C 1
ATOM 1627 O O . GLY B 1 27 ? 4.102 -18.344 -6.246 1 98.94 27 GLY B O 1
ATOM 1628 N N . ILE B 1 28 ? 5.992 -17.875 -5.145 1 98.88 28 ILE B N 1
ATOM 1629 C CA . ILE B 1 28 ? 5.754 -16.438 -5.066 1 98.88 28 ILE B CA 1
ATOM 1630 C C . ILE B 1 28 ? 6.973 -15.68 -5.59 1 98.88 28 ILE B C 1
ATOM 1632 O O . ILE B 1 28 ? 8.094 -15.898 -5.125 1 98.88 28 ILE B O 1
ATOM 1636 N N . THR B 1 29 ? 6.781 -14.781 -6.527 1 98.31 29 THR B N 1
ATOM 1637 C CA . THR B 1 29 ? 7.898 -13.992 -7.031 1 98.31 29 THR B CA 1
ATOM 1638 C C . THR B 1 29 ? 7.406 -12.68 -7.629 1 98.31 29 THR B C 1
ATOM 1640 O O . THR B 1 29 ? 6.211 -12.375 -7.578 1 98.31 29 THR B O 1
ATOM 1643 N N . PHE B 1 30 ? 8.32 -11.859 -8.07 1 97.31 30 PHE B N 1
ATOM 1644 C CA . PHE B 1 30 ? 7.938 -10.617 -8.727 1 97.31 30 PHE B CA 1
ATOM 1645 C C . PHE B 1 30 ? 7.73 -10.836 -10.219 1 97.31 30 PHE B C 1
ATOM 1647 O O . PHE B 1 30 ? 7.852 -11.961 -10.711 1 97.31 30 PHE B O 1
ATOM 1654 N N . CYS B 1 31 ? 7.383 -9.82 -10.922 1 98.62 31 CYS B N 1
ATOM 1655 C CA . CYS B 1 31 ? 6.992 -9.93 -12.328 1 98.62 31 CYS B CA 1
ATOM 1656 C C . CYS B 1 31 ? 8.156 -10.406 -13.18 1 98.62 31 CYS B C 1
ATOM 1658 O O . CYS B 1 31 ? 9.164 -9.711 -13.312 1 98.62 31 CYS B O 1
ATOM 1660 N N . PRO B 1 32 ? 7.977 -11.57 -13.836 1 98.81 32 PRO B N 1
ATOM 1661 C CA . PRO B 1 32 ? 9.039 -12.047 -14.719 1 98.81 32 PRO B CA 1
ATOM 1662 C C . PRO B 1 32 ? 9.289 -11.102 -15.898 1 98.81 32 PRO B C 1
ATOM 1664 O O . PRO B 1 32 ? 8.344 -10.609 -16.516 1 98.81 32 PRO B O 1
ATOM 1667 N N . GLY B 1 33 ? 10.523 -10.781 -16.125 1 98.75 33 GLY B N 1
ATOM 1668 C CA . GLY B 1 33 ? 10.906 -10.016 -17.297 1 98.75 33 GLY B CA 1
ATOM 1669 C C . GLY B 1 33 ? 10.75 -8.516 -17.109 1 98.75 33 GLY B C 1
ATOM 1670 O O . GLY B 1 33 ? 11.031 -7.746 -18.031 1 98.75 33 GLY B O 1
ATOM 1671 N N . LYS B 1 34 ? 10.469 -8.055 -15.945 1 97.81 34 LYS B N 1
ATOM 1672 C CA . LYS B 1 34 ? 10.055 -6.668 -15.773 1 97.81 34 LYS B CA 1
ATOM 1673 C C . LYS B 1 34 ? 11.219 -5.711 -15.992 1 97.81 34 LYS B C 1
ATOM 1675 O O . LYS B 1 34 ? 12.359 -6.027 -15.641 1 97.81 34 LYS B O 1
ATOM 1680 N N . HIS B 1 35 ? 10.906 -4.652 -16.609 1 97.44 35 HIS B N 1
ATOM 1681 C CA . HIS B 1 35 ? 11.711 -3.438 -16.609 1 97.44 35 HIS B CA 1
ATOM 1682 C C . HIS B 1 35 ? 11.094 -2.367 -15.711 1 97.44 35 HIS B C 1
ATOM 1684 O O . HIS B 1 35 ? 9.945 -1.967 -15.93 1 97.44 35 HIS B O 1
ATOM 1690 N N . ASP B 1 36 ? 11.805 -2.023 -14.703 1 93.56 36 ASP B N 1
ATOM 1691 C CA . ASP B 1 36 ? 11.359 -1.019 -13.75 1 93.56 36 ASP B CA 1
ATOM 1692 C C . ASP B 1 36 ? 12.539 -0.216 -13.203 1 93.56 36 ASP B C 1
ATOM 1694 O O . ASP B 1 36 ? 13.148 -0.601 -12.203 1 93.56 36 ASP B O 1
ATOM 1698 N N . HIS B 1 37 ? 12.766 0.891 -13.648 1 88.94 37 HIS B N 1
ATOM 1699 C CA . HIS B 1 37 ? 13.953 1.681 -13.328 1 88.94 37 HIS B CA 1
ATOM 1700 C C . HIS B 1 37 ? 13.797 2.381 -11.984 1 88.94 37 HIS B C 1
ATOM 1702 O O . HIS B 1 37 ? 14.781 2.832 -11.391 1 88.94 37 HIS B O 1
ATOM 1708 N N . SER B 1 38 ? 12.609 2.375 -11.477 1 79.38 38 SER B N 1
ATOM 1709 C CA . SER B 1 38 ? 12.352 3.164 -10.281 1 79.38 38 SER B CA 1
ATOM 1710 C C . SER B 1 38 ? 11.844 2.287 -9.141 1 79.38 38 SER B C 1
ATOM 1712 O O . SER B 1 38 ? 11.266 2.787 -8.172 1 79.38 38 SER B O 1
ATOM 1714 N N . ALA B 1 39 ? 12.141 1.067 -9.25 1 80 39 ALA B N 1
ATOM 1715 C CA . ALA B 1 39 ? 11.688 0.158 -8.195 1 80 39 ALA B CA 1
ATOM 1716 C C . ALA B 1 39 ? 12.344 0.493 -6.863 1 80 39 ALA B C 1
ATOM 1718 O O . ALA B 1 39 ? 13.492 0.95 -6.824 1 80 39 ALA B O 1
ATOM 1719 N N . LEU B 1 40 ? 11.602 0.208 -5.797 1 69 40 LEU B N 1
ATOM 1720 C CA . LEU B 1 40 ? 12.086 0.474 -4.449 1 69 40 LEU B CA 1
ATOM 1721 C C . LEU B 1 40 ? 13.352 -0.328 -4.156 1 69 40 LEU B C 1
ATOM 1723 O O . LEU B 1 40 ? 14.203 0.114 -3.387 1 69 40 LEU B O 1
ATOM 1727 N N . THR B 1 41 ? 13.492 -1.473 -4.754 1 73.31 41 THR B N 1
ATOM 1728 C CA . THR B 1 41 ? 14.609 -2.373 -4.492 1 73.31 41 THR B CA 1
ATOM 1729 C C . THR B 1 41 ? 15.781 -2.061 -5.422 1 73.31 41 THR B C 1
ATOM 1731 O O . THR B 1 41 ? 16.812 -2.725 -5.363 1 73.31 41 THR B O 1
ATOM 1734 N N . GLY B 1 42 ? 15.562 -1.117 -6.289 1 79.06 42 GLY B N 1
ATOM 1735 C CA . GLY B 1 42 ? 16.531 -0.826 -7.332 1 79.06 42 GLY B CA 1
ATOM 1736 C C . GLY B 1 42 ? 16 -1.066 -8.727 1 79.06 42 GLY B C 1
ATOM 1737 O O . GLY B 1 42 ? 14.953 -1.688 -8.898 1 79.06 42 GLY B O 1
ATOM 1738 N N . GLY B 1 43 ? 16.766 -0.591 -9.727 1 89.62 43 GLY B N 1
ATOM 1739 C CA . GLY B 1 43 ? 16.312 -0.686 -11.102 1 89.62 43 GLY B CA 1
ATOM 1740 C C . GLY B 1 43 ? 16.438 -2.082 -11.68 1 89.62 43 GLY B C 1
ATOM 1741 O O . GLY B 1 43 ? 17.422 -2.787 -11.398 1 89.62 43 GLY B O 1
ATOM 1742 N N . TRP B 1 44 ? 15.484 -2.463 -12.461 1 94.31 44 TRP B N 1
ATOM 1743 C CA . TRP B 1 44 ? 15.445 -3.783 -13.078 1 94.31 44 TRP B CA 1
ATOM 1744 C C . TRP B 1 44 ? 15.375 -3.672 -14.594 1 94.31 44 TRP B C 1
ATOM 1746 O O . TRP B 1 44 ? 14.672 -2.811 -15.133 1 94.31 44 TRP B O 1
ATOM 1756 N N . ALA B 1 45 ? 16.094 -4.477 -15.273 1 97.12 45 ALA B N 1
ATOM 1757 C CA . ALA B 1 45 ? 16.031 -4.734 -16.703 1 97.12 45 ALA B CA 1
ATOM 1758 C C . ALA B 1 45 ? 16.156 -6.227 -17 1 97.12 45 ALA B C 1
ATOM 1760 O O . ALA B 1 45 ? 17.156 -6.668 -17.562 1 97.12 45 ALA B O 1
ATOM 1761 N N . ARG B 1 46 ? 15.07 -6.871 -16.797 1 98 46 ARG B N 1
ATOM 1762 C CA . ARG B 1 46 ? 15.117 -8.328 -16.828 1 98 46 ARG B CA 1
ATOM 1763 C C . ARG B 1 46 ? 14.773 -8.867 -18.203 1 98 46 ARG B C 1
ATOM 1765 O O . ARG B 1 46 ? 14.281 -8.125 -19.062 1 98 46 ARG B O 1
ATOM 1772 N N . ASP B 1 47 ? 15.094 -10.164 -18.344 1 98.44 47 ASP B N 1
ATOM 1773 C CA . ASP B 1 47 ? 14.828 -10.898 -19.578 1 98.44 47 ASP B CA 1
ATOM 1774 C C . ASP B 1 47 ? 13.656 -11.859 -19.391 1 98.44 47 ASP B C 1
ATOM 1776 O O . ASP B 1 47 ? 13.742 -12.812 -18.609 1 98.44 47 ASP B O 1
ATOM 1780 N N . LEU B 1 48 ? 12.609 -11.617 -20.172 1 98.75 48 LEU B N 1
ATOM 1781 C CA . LEU B 1 48 ? 11.383 -12.383 -19.984 1 98.75 48 LEU B CA 1
ATOM 1782 C C . LEU B 1 48 ? 11.617 -13.867 -20.266 1 98.75 48 LEU B C 1
ATOM 1784 O O . LEU B 1 48 ? 11.18 -14.719 -19.5 1 98.75 48 LEU B O 1
ATOM 1788 N N . ALA B 1 49 ? 12.281 -14.125 -21.297 1 98.56 49 ALA B N 1
ATOM 1789 C CA . ALA B 1 49 ? 12.531 -15.516 -21.672 1 98.56 49 ALA B CA 1
ATOM 1790 C C . ALA B 1 49 ? 13.32 -16.234 -20.578 1 98.56 49 ALA B C 1
ATOM 1792 O O . ALA B 1 49 ? 12.961 -17.344 -20.172 1 98.56 49 ALA B O 1
ATOM 1793 N N . ALA B 1 50 ? 14.344 -15.609 -20.125 1 98.69 50 ALA B N 1
ATOM 1794 C CA . ALA B 1 50 ? 15.18 -16.219 -19.094 1 98.69 50 ALA B CA 1
ATOM 1795 C C . ALA B 1 50 ? 14.367 -16.484 -17.828 1 98.69 50 ALA B C 1
ATOM 1797 O O . ALA B 1 50 ? 14.508 -17.547 -17.203 1 98.69 50 ALA B O 1
ATOM 1798 N N . ASP B 1 51 ? 13.562 -15.57 -17.438 1 98.88 51 ASP B N 1
ATOM 1799 C CA . ASP B 1 51 ? 12.766 -15.727 -16.219 1 98.88 51 ASP B CA 1
ATOM 1800 C C . ASP B 1 51 ? 11.719 -16.828 -16.391 1 98.88 51 ASP B C 1
ATOM 1802 O O . ASP B 1 51 ? 11.5 -17.625 -15.477 1 98.88 51 ASP B O 1
ATOM 1806 N N . LEU B 1 52 ? 11.117 -16.859 -17.516 1 98.88 52 LEU B N 1
ATOM 1807 C CA . LEU B 1 52 ? 10.086 -17.875 -17.734 1 98.88 52 LEU B CA 1
ATOM 1808 C C . LEU B 1 52 ? 10.711 -19.266 -17.844 1 98.88 52 LEU B C 1
ATOM 1810 O O . LEU B 1 52 ? 10.109 -20.25 -17.422 1 98.88 52 LEU B O 1
ATOM 1814 N N . ASP B 1 53 ? 11.875 -19.312 -18.391 1 98.81 53 ASP B N 1
ATOM 1815 C CA . ASP B 1 53 ? 12.586 -20.594 -18.406 1 98.81 53 ASP B CA 1
ATOM 1816 C C . ASP B 1 53 ? 12.859 -21.078 -16.984 1 98.81 53 ASP B C 1
ATOM 1818 O O . ASP B 1 53 ? 12.727 -22.266 -16.703 1 98.81 53 ASP B O 1
ATOM 1822 N N . ALA B 1 54 ? 13.242 -20.188 -16.156 1 98.81 54 ALA B N 1
ATOM 1823 C CA . ALA B 1 54 ? 13.469 -20.531 -14.758 1 98.81 54 ALA B CA 1
ATOM 1824 C C . ALA B 1 54 ? 12.18 -21.016 -14.094 1 98.81 54 ALA B C 1
ATOM 1826 O O . ALA B 1 54 ? 12.203 -21.953 -13.305 1 98.81 54 ALA B O 1
ATOM 1827 N N . ILE B 1 55 ? 11.094 -20.406 -14.383 1 98.88 55 ILE B N 1
ATOM 1828 C CA . ILE B 1 55 ? 9.797 -20.75 -13.812 1 98.88 55 ILE B CA 1
ATOM 1829 C C . ILE B 1 55 ? 9.375 -22.125 -14.305 1 98.88 55 ILE B C 1
ATOM 1831 O O . ILE B 1 55 ? 8.875 -22.953 -13.531 1 98.88 55 ILE B O 1
ATOM 1835 N N . GLN B 1 56 ? 9.586 -22.359 -15.555 1 98.75 56 GLN B N 1
ATOM 1836 C CA . GLN B 1 56 ? 9.297 -23.672 -16.109 1 98.75 56 GLN B CA 1
ATOM 1837 C C . GLN B 1 56 ? 10.156 -24.75 -15.438 1 98.75 56 GLN B C 1
ATOM 1839 O O . GLN B 1 56 ? 9.656 -25.812 -15.086 1 98.75 56 GLN B O 1
ATOM 1844 N N . ALA B 1 57 ? 11.43 -24.453 -15.312 1 98.62 57 ALA B N 1
ATOM 1845 C CA . ALA B 1 57 ? 12.352 -25.391 -14.68 1 98.62 57 ALA B CA 1
ATOM 1846 C C . ALA B 1 57 ? 11.945 -25.672 -13.234 1 98.62 57 ALA B C 1
ATOM 1848 O O . ALA B 1 57 ? 12.133 -26.781 -12.734 1 98.62 57 ALA B O 1
ATOM 1849 N N . TRP B 1 58 ? 11.398 -24.703 -12.555 1 98.56 58 TRP B N 1
ATOM 1850 C CA . TRP B 1 58 ? 10.914 -24.844 -11.188 1 98.56 58 TRP B CA 1
ATOM 1851 C C . TRP B 1 58 ? 9.75 -25.812 -11.117 1 98.56 58 TRP B C 1
ATOM 1853 O O . TRP B 1 58 ? 9.484 -26.406 -10.07 1 98.56 58 TRP B O 1
ATOM 1863 N N . GLY B 1 59 ? 9.008 -25.922 -12.25 1 98.62 59 GLY B N 1
ATOM 1864 C CA . GLY B 1 59 ? 7.98 -26.953 -12.328 1 98.62 59 GLY B CA 1
ATOM 1865 C C . GLY B 1 59 ? 6.574 -26.391 -12.367 1 98.62 59 GLY B C 1
ATOM 1866 O O . GLY B 1 59 ? 5.602 -27.125 -12.172 1 98.62 59 GLY B O 1
ATOM 1867 N N . ALA B 1 60 ? 6.426 -25.188 -12.617 1 98.81 60 ALA B N 1
ATOM 1868 C CA . ALA B 1 60 ? 5.105 -24.562 -12.625 1 98.81 60 ALA B CA 1
ATOM 1869 C C . ALA B 1 60 ? 4.219 -25.172 -13.711 1 98.81 60 ALA B C 1
ATOM 1871 O O . ALA B 1 60 ? 4.641 -25.312 -14.859 1 98.81 60 ALA B O 1
ATOM 1872 N N . ARG B 1 61 ? 3.033 -25.453 -13.312 1 98.75 61 ARG B N 1
ATOM 1873 C CA . ARG B 1 61 ? 2.025 -25.875 -14.281 1 98.75 61 ARG B CA 1
ATOM 1874 C C . ARG B 1 61 ? 1.092 -24.734 -14.633 1 98.75 61 ARG B C 1
ATOM 1876 O O . ARG B 1 61 ? 0.563 -24.672 -15.742 1 98.75 61 ARG B O 1
ATOM 1883 N N . LEU B 1 62 ? 0.925 -23.891 -13.719 1 98.88 62 LEU B N 1
ATOM 1884 C CA . LEU B 1 62 ? 0.067 -22.719 -13.844 1 98.88 62 LEU B CA 1
ATOM 1885 C C . LEU B 1 62 ? 0.78 -21.469 -13.336 1 98.88 62 LEU B C 1
ATOM 1887 O O . LEU B 1 62 ? 1.418 -21.5 -12.281 1 98.88 62 LEU B O 1
ATOM 1891 N N . VAL B 1 63 ? 0.692 -20.391 -14.172 1 98.94 63 VAL B N 1
ATOM 1892 C CA . VAL B 1 63 ? 1.204 -19.094 -13.781 1 98.94 63 VAL B CA 1
ATOM 1893 C C . VAL B 1 63 ? 0.046 -18.109 -13.633 1 98.94 63 VAL B C 1
ATOM 1895 O O . VAL B 1 63 ? -0.693 -17.859 -14.594 1 98.94 63 VAL B O 1
ATOM 1898 N N . ILE B 1 64 ? -0.109 -17.578 -12.422 1 98.94 64 ILE B N 1
ATOM 1899 C CA . ILE B 1 64 ? -1.147 -16.594 -12.133 1 98.94 64 ILE B CA 1
ATOM 1900 C C . ILE B 1 64 ? -0.541 -15.188 -12.125 1 98.94 64 ILE B C 1
ATOM 1902 O O . ILE B 1 64 ? 0.354 -14.898 -11.328 1 98.94 64 ILE B O 1
ATOM 1906 N N . THR B 1 65 ? -1.047 -14.344 -12.977 1 98.94 65 THR B N 1
ATOM 1907 C CA . THR B 1 65 ? -0.599 -12.961 -13.102 1 98.94 65 THR B CA 1
ATOM 1908 C C . THR B 1 65 ? -1.614 -12.008 -12.477 1 98.94 65 THR B C 1
ATOM 1910 O O . THR B 1 65 ? -2.756 -11.922 -12.938 1 98.94 65 THR B O 1
ATOM 1913 N N . LEU B 1 66 ? -1.11 -11.227 -11.508 1 98.88 66 LEU B N 1
ATOM 1914 C CA . LEU B 1 66 ? -2.053 -10.406 -10.758 1 98.88 66 LEU B CA 1
ATOM 1915 C C . LEU B 1 66 ? -1.923 -8.938 -11.141 1 98.88 66 LEU B C 1
ATOM 1917 O O . LEU B 1 66 ? -2.721 -8.102 -10.703 1 98.88 66 LEU B O 1
ATOM 1921 N N . VAL B 1 67 ? -0.923 -8.547 -11.945 1 98.62 67 VAL B N 1
ATOM 1922 C CA . VAL B 1 67 ? -0.779 -7.156 -12.359 1 98.62 67 VAL B CA 1
ATOM 1923 C C . VAL B 1 67 ? -1.867 -6.801 -13.367 1 98.62 67 VAL B C 1
ATOM 1925 O O . VAL B 1 67 ? -2.338 -7.664 -14.109 1 98.62 67 VAL B O 1
ATOM 1928 N N . GLU B 1 68 ? -2.201 -5.547 -13.398 1 98.25 68 GLU B N 1
ATOM 1929 C CA . GLU B 1 68 ? -3.193 -5.062 -14.359 1 98.25 68 GLU B CA 1
ATOM 1930 C C . GLU B 1 68 ? -2.604 -4.961 -15.758 1 98.25 68 GLU B C 1
ATOM 1932 O O . GLU B 1 68 ? -1.384 -4.879 -15.922 1 98.25 68 GLU B O 1
ATOM 1937 N N . PRO B 1 69 ? -3.428 -4.914 -16.812 1 97.94 69 PRO B N 1
ATOM 1938 C CA . PRO B 1 69 ? -2.93 -4.855 -18.188 1 97.94 69 PRO B CA 1
ATOM 1939 C C . PRO B 1 69 ? -1.996 -3.674 -18.438 1 97.94 69 PRO B C 1
ATOM 1941 O O . PRO B 1 69 ? -0.951 -3.826 -19.078 1 97.94 69 PRO B O 1
ATOM 1944 N N . ARG B 1 70 ? -2.316 -2.566 -17.875 1 96.56 70 ARG B N 1
ATOM 1945 C CA . ARG B 1 70 ? -1.481 -1.384 -18.062 1 96.56 70 ARG B CA 1
ATOM 1946 C C . ARG B 1 70 ? -0.102 -1.583 -17.453 1 96.56 70 ARG B C 1
ATOM 1948 O O . ARG B 1 70 ? 0.898 -1.1 -17.984 1 96.56 70 ARG B O 1
ATOM 1955 N N . GLU B 1 71 ? -0.045 -2.299 -16.406 1 97.44 71 GLU B N 1
ATOM 1956 C CA . GLU B 1 71 ? 1.231 -2.584 -15.766 1 97.44 71 GLU B CA 1
ATOM 1957 C C . GLU B 1 71 ? 2.113 -3.465 -16.641 1 97.44 71 GLU B C 1
ATOM 1959 O O . GLU B 1 71 ? 3.336 -3.311 -16.656 1 97.44 71 GLU B O 1
ATOM 1964 N N . LEU B 1 72 ? 1.497 -4.414 -17.328 1 98.5 72 LEU B N 1
ATOM 1965 C CA . LEU B 1 72 ? 2.271 -5.246 -18.234 1 98.5 72 LEU B CA 1
ATOM 1966 C C . LEU B 1 72 ? 3.008 -4.391 -19.266 1 98.5 72 LEU B C 1
ATOM 1968 O O . LEU B 1 72 ? 4.172 -4.648 -19.578 1 98.5 72 LEU B O 1
ATOM 1972 N N . GLU B 1 73 ? 2.33 -3.367 -19.734 1 98.06 73 GLU B N 1
ATOM 1973 C CA . GLU B 1 73 ? 2.926 -2.445 -20.703 1 98.06 73 GLU B CA 1
ATOM 1974 C C . GLU B 1 73 ? 4.031 -1.612 -20.047 1 98.06 73 GLU B C 1
ATOM 1976 O O . GLU B 1 73 ? 5.117 -1.472 -20.609 1 98.06 73 GLU B O 1
ATOM 1981 N N . LEU B 1 74 ? 3.773 -1.139 -18.938 1 96.31 74 LEU B N 1
ATOM 1982 C CA . LEU B 1 74 ? 4.719 -0.272 -18.234 1 96.31 74 LEU B CA 1
ATOM 1983 C C . LEU B 1 74 ? 5.977 -1.04 -17.844 1 96.31 74 LEU B C 1
ATOM 1985 O O . LEU B 1 74 ? 7.074 -0.477 -17.844 1 96.31 74 LEU B O 1
ATOM 1989 N N . LEU B 1 75 ? 5.777 -2.322 -17.562 1 97.69 75 LEU B N 1
ATOM 1990 C CA . LEU B 1 75 ? 6.891 -3.166 -17.141 1 97.69 75 LEU B CA 1
ATOM 1991 C C . LEU B 1 75 ? 7.57 -3.809 -18.344 1 97.69 75 LEU B C 1
ATOM 1993 O O . LEU B 1 75 ? 8.484 -4.621 -18.188 1 97.69 75 LEU B O 1
ATOM 1997 N N . LYS B 1 76 ? 7.016 -3.543 -19.531 1 98.31 76 LYS B N 1
ATOM 1998 C CA . LYS B 1 76 ? 7.586 -3.93 -20.812 1 98.31 76 LYS B CA 1
ATOM 1999 C C . LYS B 1 76 ? 7.496 -5.438 -21.031 1 98.31 76 LYS B C 1
ATOM 2001 O O . LYS B 1 76 ? 8.414 -6.051 -21.578 1 98.31 76 LYS B O 1
ATOM 2006 N N . VAL B 1 77 ? 6.406 -5.98 -20.578 1 98.75 77 VAL B N 1
ATOM 2007 C CA . VAL B 1 77 ? 6.195 -7.406 -20.812 1 98.75 77 VAL B CA 1
ATOM 2008 C C . VAL B 1 77 ? 4.762 -7.648 -21.281 1 98.75 77 VAL B C 1
ATOM 2010 O O . VAL B 1 77 ? 4.066 -8.523 -20.75 1 98.75 77 VAL B O 1
ATOM 2013 N N . PRO B 1 78 ? 4.316 -6.973 -22.266 1 98.44 78 PRO B N 1
ATOM 2014 C CA . PRO B 1 78 ? 2.939 -7.172 -22.719 1 98.44 78 PRO B CA 1
ATOM 2015 C C . PRO B 1 78 ? 2.691 -8.578 -23.25 1 98.44 78 PRO B C 1
ATOM 2017 O O . PRO B 1 78 ? 1.544 -9.031 -23.312 1 98.44 78 PRO B O 1
ATOM 2020 N N . GLU B 1 79 ? 3.705 -9.289 -23.625 1 98.44 79 GLU B N 1
ATOM 2021 C CA . GLU B 1 79 ? 3.566 -10.609 -24.234 1 98.44 79 GLU B CA 1
ATOM 2022 C C . GLU B 1 79 ? 3.729 -11.711 -23.188 1 98.44 79 GLU B C 1
ATOM 2024 O O . GLU B 1 79 ? 3.871 -12.883 -23.531 1 98.44 79 GLU B O 1
ATOM 2029 N N . LEU B 1 80 ? 3.719 -11.406 -21.969 1 98.88 80 LEU B N 1
ATOM 2030 C CA . LEU B 1 80 ? 4.004 -12.352 -20.891 1 98.88 80 LEU B CA 1
ATOM 2031 C C . LEU B 1 80 ? 3.115 -13.586 -21 1 98.88 80 LEU B C 1
ATOM 2033 O O . LEU B 1 80 ? 3.611 -14.711 -20.984 1 98.88 80 LEU B O 1
ATOM 2037 N N . GLY B 1 81 ? 1.853 -13.383 -21.141 1 98.81 81 GLY B N 1
ATOM 2038 C CA . GLY B 1 81 ? 0.933 -14.5 -21.219 1 98.81 81 GLY B CA 1
ATOM 2039 C C . GLY B 1 81 ? 1.237 -15.438 -22.391 1 98.81 81 GLY B C 1
ATOM 2040 O O . GLY B 1 81 ? 1.271 -16.656 -22.219 1 98.81 81 GLY B O 1
ATOM 2041 N N . LEU B 1 82 ? 1.451 -14.859 -23.5 1 98.62 82 LEU B N 1
ATOM 2042 C CA . LEU B 1 82 ? 1.778 -15.633 -24.688 1 98.62 82 LEU B CA 1
ATOM 2043 C C . LEU B 1 82 ? 3.053 -16.453 -24.484 1 98.62 82 LEU B C 1
ATOM 2045 O O . LEU B 1 82 ? 3.117 -17.609 -24.859 1 98.62 82 LEU B O 1
ATOM 2049 N N . GLU B 1 83 ? 4.023 -15.867 -23.906 1 98.81 83 GLU B N 1
ATOM 2050 C CA . GLU B 1 83 ? 5.309 -16.516 -23.688 1 98.81 83 GLU B CA 1
ATOM 2051 C C . GLU B 1 83 ? 5.188 -17.641 -22.656 1 98.81 83 GLU B C 1
ATOM 2053 O O . GLU B 1 83 ? 5.887 -18.656 -22.75 1 98.81 83 GLU B O 1
ATOM 2058 N N . VAL B 1 84 ? 4.309 -17.453 -21.672 1 98.88 84 VAL B N 1
ATOM 2059 C CA . VAL B 1 84 ? 4.02 -18.516 -20.719 1 98.88 84 VAL B CA 1
ATOM 2060 C C . VAL B 1 84 ? 3.463 -19.734 -21.438 1 98.88 84 VAL B C 1
ATOM 2062 O O . VAL B 1 84 ? 3.939 -20.859 -21.234 1 98.88 84 VAL B O 1
ATOM 2065 N N . GLU B 1 85 ? 2.561 -19.484 -22.281 1 98.69 85 GLU B N 1
ATOM 2066 C CA . GLU B 1 85 ? 1.879 -20.578 -22.969 1 98.69 85 GLU B CA 1
ATOM 2067 C C . GLU B 1 85 ? 2.805 -21.25 -23.984 1 98.69 85 GLU B C 1
ATOM 2069 O O . GLU B 1 85 ? 2.711 -22.453 -24.203 1 98.69 85 GLU B O 1
ATOM 2074 N N . ARG B 1 86 ? 3.666 -20.547 -24.5 1 98.31 86 ARG B N 1
ATOM 2075 C CA . ARG B 1 86 ? 4.641 -21.094 -25.438 1 98.31 86 ARG B CA 1
ATOM 2076 C C . ARG B 1 86 ? 5.562 -22.094 -24.75 1 98.31 86 ARG B C 1
ATOM 2078 O O . ARG B 1 86 ? 6.199 -22.922 -25.406 1 98.31 86 ARG B O 1
ATOM 2085 N N . ARG B 1 87 ? 5.605 -22.016 -23.516 1 98.19 87 ARG B N 1
ATOM 2086 C CA . ARG B 1 87 ? 6.469 -22.891 -22.75 1 98.19 87 ARG B CA 1
ATOM 2087 C C . ARG B 1 87 ? 5.664 -24.016 -22.078 1 98.19 87 ARG B C 1
ATOM 2089 O O . ARG B 1 87 ? 6.094 -24.578 -21.078 1 98.19 87 ARG B O 1
ATOM 2096 N N . ALA B 1 88 ? 4.492 -24.25 -22.484 1 97.69 88 ALA B N 1
ATOM 2097 C CA . ALA B 1 88 ? 3.623 -25.359 -22.109 1 97.69 88 ALA B CA 1
ATOM 2098 C C . ALA B 1 88 ? 3.129 -25.219 -20.672 1 97.69 88 ALA B C 1
ATOM 2100 O O . ALA B 1 88 ? 2.896 -26.219 -20 1 97.69 88 ALA B O 1
ATOM 2101 N N . MET B 1 89 ? 3.092 -24.016 -20.188 1 98.75 89 MET B N 1
ATOM 2102 C CA . MET B 1 89 ? 2.42 -23.688 -18.938 1 98.75 89 MET B CA 1
ATOM 2103 C C . MET B 1 89 ? 1.084 -23 -19.203 1 98.75 89 MET B C 1
ATOM 2105 O O . MET B 1 89 ? 0.917 -22.328 -20.219 1 98.75 89 MET B O 1
ATOM 2109 N N . GLN B 1 90 ? 0.185 -23.172 -18.312 1 98.81 90 GLN B N 1
ATOM 2110 C CA . GLN B 1 90 ? -1.066 -22.438 -18.391 1 98.81 90 GLN B CA 1
ATOM 2111 C C . GLN B 1 90 ? -0.915 -21.047 -17.781 1 98.81 90 GLN B C 1
ATOM 2113 O O . GLN B 1 90 ? -0.213 -20.859 -16.781 1 98.81 90 GLN B O 1
ATOM 2118 N N . TRP B 1 91 ? -1.652 -20.109 -18.422 1 98.88 91 TRP B N 1
ATOM 2119 C CA . TRP B 1 91 ? -1.629 -18.734 -17.938 1 98.88 91 TRP B CA 1
ATOM 2120 C C . TRP B 1 91 ? -3.014 -18.281 -17.469 1 98.88 91 TRP B C 1
ATOM 2122 O O . TRP B 1 91 ? -4.004 -18.484 -18.188 1 98.88 91 TRP B O 1
ATOM 2132 N N . LEU B 1 92 ? -3.068 -17.75 -16.297 1 98.88 92 LEU B N 1
ATOM 2133 C CA . LEU B 1 92 ? -4.297 -17.156 -15.781 1 98.88 92 LEU B CA 1
ATOM 2134 C C . LEU B 1 92 ? -4.066 -15.711 -15.359 1 98.88 92 LEU B C 1
ATOM 2136 O O . LEU B 1 92 ? -3.293 -15.453 -14.43 1 98.88 92 LEU B O 1
ATOM 2140 N N . HIS B 1 93 ? -4.773 -14.812 -16.047 1 98.81 93 HIS B N 1
ATOM 2141 C CA . HIS B 1 93 ? -4.688 -13.391 -15.734 1 98.81 93 HIS B CA 1
ATOM 2142 C C . HIS B 1 93 ? -5.852 -12.953 -14.859 1 98.81 93 HIS B C 1
ATOM 2144 O O . HIS B 1 93 ? -7 -12.914 -15.312 1 98.81 93 HIS B O 1
ATOM 2150 N N . LEU B 1 94 ? -5.562 -12.586 -13.586 1 98.69 94 LEU B N 1
ATOM 2151 C CA . LEU B 1 94 ? -6.547 -12.188 -12.586 1 98.69 94 LEU B CA 1
ATOM 2152 C C . LEU B 1 94 ? -6.109 -10.914 -11.875 1 98.69 94 LEU B C 1
ATOM 2154 O O . LEU B 1 94 ? -5.648 -10.961 -10.734 1 98.69 94 LEU B O 1
ATOM 2158 N N . PRO B 1 95 ? -6.293 -9.805 -12.516 1 98.69 95 PRO B N 1
ATOM 2159 C CA . PRO B 1 95 ? -5.684 -8.555 -12.047 1 98.69 95 PRO B CA 1
ATOM 2160 C C . PRO B 1 95 ? -6.281 -8.055 -10.734 1 98.69 95 PRO B C 1
ATOM 2162 O O . PRO B 1 95 ? -7.484 -8.203 -10.508 1 98.69 95 PRO B O 1
ATOM 2165 N N . ILE B 1 96 ? -5.445 -7.492 -9.867 1 98.12 96 ILE B N 1
ATOM 2166 C CA . ILE B 1 96 ? -5.746 -6.742 -8.656 1 98.12 96 ILE B CA 1
ATOM 2167 C C . ILE B 1 96 ? -4.984 -5.418 -8.664 1 98.12 96 ILE B C 1
ATOM 2169 O O . ILE B 1 96 ? -3.783 -5.387 -8.953 1 98.12 96 ILE B O 1
ATOM 2173 N N . PRO B 1 97 ? -5.641 -4.281 -8.359 1 95.06 97 PRO B N 1
ATOM 2174 C CA . PRO B 1 97 ? -4.91 -3.012 -8.328 1 95.06 97 PRO B CA 1
ATOM 2175 C C . PRO B 1 97 ? -3.775 -3.012 -7.309 1 95.06 97 PRO B C 1
ATOM 2177 O O . PRO B 1 97 ? -3.924 -3.561 -6.211 1 95.06 97 PRO B O 1
ATOM 2180 N N . ASP B 1 98 ? -2.656 -2.363 -7.672 1 93.25 98 ASP B N 1
ATOM 2181 C CA . ASP B 1 98 ? -1.46 -2.324 -6.836 1 93.25 98 ASP B CA 1
ATOM 2182 C C . ASP B 1 98 ? -1.788 -1.822 -5.43 1 93.25 98 ASP B C 1
ATOM 2184 O O . ASP B 1 98 ? -2.527 -0.85 -5.27 1 93.25 98 ASP B O 1
ATOM 2188 N N . TYR B 1 99 ? -1.307 -2.6 -4.371 1 92.31 99 TYR B N 1
ATOM 2189 C CA . TYR B 1 99 ? -1.416 -2.305 -2.947 1 92.31 99 TYR B CA 1
ATOM 2190 C C . TYR B 1 99 ? -2.84 -2.523 -2.451 1 92.31 99 TYR B C 1
ATOM 2192 O O . TYR B 1 99 ? -3.135 -2.309 -1.272 1 92.31 99 TYR B O 1
ATOM 2200 N N . HIS B 1 100 ? -3.742 -2.998 -3.242 1 92.94 100 HIS B N 1
ATOM 2201 C CA . HIS B 1 100 ? -5.145 -3.145 -2.865 1 92.94 100 HIS B CA 1
ATOM 2202 C C . HIS B 1 100 ? -5.504 -4.609 -2.635 1 92.94 100 HIS B C 1
ATOM 2204 O O . HIS B 1 100 ? -4.812 -5.504 -3.121 1 92.94 100 HIS B O 1
ATOM 2210 N N . PRO B 1 101 ? -6.598 -4.766 -1.876 1 95.19 101 PRO B N 1
ATOM 2211 C CA . PRO B 1 101 ? -7.207 -6.098 -1.855 1 95.19 101 PRO B CA 1
ATOM 2212 C C . PRO B 1 101 ? -7.977 -6.414 -3.137 1 95.19 101 PRO B C 1
ATOM 2214 O O . PRO B 1 101 ? -8.125 -5.547 -4 1 95.19 101 PRO B O 1
ATOM 2217 N N . PRO B 1 102 ? -8.438 -7.676 -3.277 1 96.94 102 PRO B N 1
ATOM 2218 C CA . PRO B 1 102 ? -9.203 -8.055 -4.465 1 96.94 102 PRO B CA 1
ATOM 2219 C C . PRO B 1 102 ? -10.461 -7.207 -4.652 1 96.94 102 PRO B C 1
ATOM 2221 O O . PRO B 1 102 ? -11.117 -6.855 -3.676 1 96.94 102 PRO B O 1
ATOM 2224 N N . THR B 1 103 ? -10.742 -6.949 -5.887 1 94.75 103 THR B N 1
ATOM 2225 C CA . THR B 1 103 ? -11.969 -6.242 -6.246 1 94.75 103 THR B CA 1
ATOM 2226 C C . THR B 1 103 ? -13.164 -7.191 -6.246 1 94.75 103 THR B C 1
ATOM 2228 O O . THR B 1 103 ? -12.992 -8.406 -6.148 1 94.75 103 THR B O 1
ATOM 2231 N N . ALA B 1 104 ? -14.32 -6.598 -6.414 1 93.75 104 ALA B N 1
ATOM 2232 C CA . ALA B 1 104 ? -15.523 -7.41 -6.559 1 93.75 104 ALA B CA 1
ATOM 2233 C C . ALA B 1 104 ? -15.445 -8.297 -7.801 1 93.75 104 ALA B C 1
ATOM 2235 O O . ALA B 1 104 ? -15.883 -9.445 -7.781 1 93.75 104 ALA B O 1
ATOM 2236 N N . GLU B 1 105 ? -14.961 -7.684 -8.859 1 95.75 105 GLU B N 1
ATOM 2237 C CA . GLU B 1 105 ? -14.805 -8.445 -10.094 1 95.75 105 GLU B CA 1
ATOM 2238 C C . GLU B 1 105 ? -13.852 -9.617 -9.898 1 95.75 105 GLU B C 1
ATOM 2240 O O . GLU B 1 105 ? -14.125 -10.727 -10.367 1 95.75 105 GLU B O 1
ATOM 2245 N N . PHE B 1 106 ? -12.773 -9.414 -9.297 1 98.25 106 PHE B N 1
ATOM 2246 C CA . PHE B 1 106 ? -11.844 -10.492 -8.969 1 98.25 106 PHE B CA 1
ATOM 2247 C C . PHE B 1 106 ? -12.555 -11.594 -8.195 1 98.25 106 PHE B C 1
ATOM 2249 O O . PHE B 1 106 ? -12.414 -12.773 -8.516 1 98.25 106 PHE B O 1
ATOM 2256 N N . GLU B 1 107 ? -13.297 -11.203 -7.168 1 97.69 107 GLU B N 1
ATOM 2257 C CA . GLU B 1 107 ? -13.961 -12.172 -6.301 1 97.69 107 GLU B CA 1
ATOM 2258 C C . GLU B 1 107 ? -14.961 -13.023 -7.082 1 97.69 107 GLU B C 1
ATOM 2260 O O . GLU B 1 107 ? -15.094 -14.219 -6.832 1 97.69 107 GLU B O 1
ATOM 2265 N N . ARG B 1 108 ? -15.617 -12.406 -7.957 1 97.88 108 ARG B N 1
ATOM 2266 C CA . ARG B 1 108 ? -16.547 -13.148 -8.805 1 97.88 108 ARG B CA 1
ATOM 2267 C C . ARG B 1 108 ? -15.812 -14.219 -9.609 1 97.88 108 ARG B C 1
ATOM 2269 O O . ARG B 1 108 ? -16.266 -15.359 -9.688 1 97.88 108 ARG B O 1
ATOM 2276 N N . ARG B 1 109 ? -14.75 -13.891 -10.203 1 98.38 109 ARG B N 1
ATOM 2277 C CA . ARG B 1 109 ? -13.969 -14.836 -10.992 1 98.38 109 ARG B CA 1
ATOM 2278 C C . ARG B 1 109 ? -13.328 -15.891 -10.102 1 98.38 109 ARG B C 1
ATOM 2280 O O . ARG B 1 109 ? -13.148 -17.031 -10.523 1 98.38 109 ARG B O 1
ATOM 2287 N N . TRP B 1 110 ? -12.977 -15.516 -8.898 1 98.19 110 TRP B N 1
ATOM 2288 C CA . TRP B 1 110 ? -12.305 -16.406 -7.965 1 98.19 110 TRP B CA 1
ATOM 2289 C C . TRP B 1 110 ? -13.211 -17.578 -7.582 1 98.19 110 TRP B C 1
ATOM 2291 O O . TRP B 1 110 ? -12.727 -18.656 -7.25 1 98.19 110 TRP B O 1
ATOM 2301 N N . ALA B 1 111 ? -14.484 -17.297 -7.605 1 96.94 111 ALA B N 1
ATOM 2302 C CA . ALA B 1 111 ? -15.43 -18.359 -7.281 1 96.94 111 ALA B CA 1
ATOM 2303 C C . ALA B 1 111 ? -15.203 -19.594 -8.164 1 96.94 111 ALA B C 1
ATOM 2305 O O . ALA B 1 111 ? -15.289 -20.719 -7.691 1 96.94 111 ALA B O 1
ATOM 2306 N N . THR B 1 112 ? -14.875 -19.359 -9.375 1 97.69 112 THR B N 1
ATOM 2307 C CA . THR B 1 112 ? -14.617 -20.453 -10.305 1 97.69 112 THR B CA 1
ATOM 2308 C C . THR B 1 112 ? -13.125 -20.75 -10.406 1 97.69 112 THR B C 1
ATOM 2310 O O . THR B 1 112 ? -12.695 -21.875 -10.188 1 97.69 112 THR B O 1
ATOM 2313 N N . GLU B 1 113 ? -12.328 -19.75 -10.664 1 98.44 113 GLU B N 1
ATOM 2314 C CA . GLU B 1 113 ? -10.898 -19.938 -10.883 1 98.44 113 GLU B CA 1
ATOM 2315 C C . GLU B 1 113 ? -10.211 -20.469 -9.625 1 98.44 113 GLU B C 1
ATOM 2317 O O . GLU B 1 113 ? -9.305 -21.297 -9.703 1 98.44 113 GLU B O 1
ATOM 2322 N N . GLY B 1 114 ? -10.648 -19.938 -8.484 1 98.44 114 GLY B N 1
ATOM 2323 C CA . GLY B 1 114 ? -10.094 -20.422 -7.227 1 98.44 114 GLY B CA 1
ATOM 2324 C C . GLY B 1 114 ? -10.328 -21.891 -6.996 1 98.44 114 GLY B C 1
ATOM 2325 O O . GLY B 1 114 ? -9.445 -22.594 -6.492 1 98.44 114 GLY B O 1
ATOM 2326 N N . ARG B 1 115 ? -11.484 -22.312 -7.316 1 98.06 115 ARG B N 1
ATOM 2327 C CA . ARG B 1 115 ? -11.805 -23.734 -7.203 1 98.06 115 ARG B CA 1
ATOM 2328 C C . ARG B 1 115 ? -10.867 -24.578 -8.062 1 98.06 115 ARG B C 1
ATOM 2330 O O . ARG B 1 115 ? -10.352 -25.609 -7.605 1 98.06 115 ARG B O 1
ATOM 2337 N N . LEU B 1 116 ? -10.688 -24.156 -9.227 1 98.31 116 LEU B N 1
ATOM 2338 C CA . LEU B 1 116 ? -9.844 -24.891 -10.156 1 98.31 116 LEU B CA 1
ATOM 2339 C C . LEU B 1 116 ? -8.391 -24.891 -9.688 1 98.31 116 LEU B C 1
ATOM 2341 O O . LEU B 1 116 ? -7.707 -25.906 -9.789 1 98.31 116 LEU B O 1
ATOM 2345 N N . ILE B 1 117 ? -7.926 -23.812 -9.164 1 98.81 117 ILE B N 1
ATOM 2346 C CA . ILE B 1 117 ? -6.562 -23.703 -8.664 1 98.81 117 ILE B CA 1
ATOM 2347 C C . ILE B 1 117 ? -6.367 -24.656 -7.477 1 98.81 117 ILE B C 1
ATOM 2349 O O . ILE B 1 117 ? -5.371 -25.375 -7.406 1 98.81 117 ILE B O 1
ATOM 2353 N N . ARG B 1 118 ? -7.281 -24.656 -6.555 1 98.75 118 ARG B N 1
ATOM 2354 C CA . ARG B 1 118 ? -7.191 -25.531 -5.391 1 98.75 118 ARG B CA 1
ATOM 2355 C C . ARG B 1 118 ? -7.195 -27 -5.809 1 98.75 118 ARG B C 1
ATOM 2357 O O . ARG B 1 118 ? -6.5 -27.828 -5.211 1 98.75 118 ARG B O 1
ATOM 2364 N N . GLN B 1 119 ? -7.992 -27.297 -6.773 1 98.56 119 GLN B N 1
ATOM 2365 C CA . GLN B 1 119 ? -7.996 -28.656 -7.297 1 98.56 119 GLN B CA 1
ATOM 2366 C C . GLN B 1 119 ? -6.621 -29.047 -7.828 1 98.56 119 GLN B C 1
ATOM 2368 O O . GLN B 1 119 ? -6.152 -30.156 -7.59 1 98.56 119 GLN B O 1
ATOM 2373 N N . ARG B 1 120 ? -6.004 -28.172 -8.531 1 98.62 120 ARG B N 1
ATOM 2374 C CA . ARG B 1 120 ? -4.664 -28.422 -9.055 1 98.62 120 ARG B CA 1
ATOM 2375 C C . ARG B 1 120 ? -3.666 -28.641 -7.926 1 98.62 120 ARG B C 1
ATOM 2377 O O . ARG B 1 120 ? -2.852 -29.562 -7.98 1 98.62 120 ARG B O 1
ATOM 2384 N N . LEU B 1 121 ? -3.732 -27.844 -6.938 1 98.81 121 LEU B N 1
ATOM 2385 C CA . LEU B 1 121 ? -2.828 -27.969 -5.797 1 98.81 121 LEU B CA 1
ATOM 2386 C C . LEU B 1 121 ? -3.049 -29.281 -5.062 1 98.81 121 LEU B C 1
ATOM 2388 O O . LEU B 1 121 ? -2.09 -29.938 -4.652 1 98.81 121 LEU B O 1
ATOM 2392 N N . ARG B 1 122 ? -4.285 -29.688 -4.938 1 98.44 122 ARG B N 1
ATOM 2393 C CA . ARG B 1 122 ? -4.605 -30.953 -4.301 1 98.44 122 ARG B CA 1
ATOM 2394 C C . ARG B 1 122 ? -4.062 -32.125 -5.113 1 98.44 122 ARG B C 1
ATOM 2396 O O . ARG B 1 122 ? -3.709 -33.156 -4.551 1 98.44 122 ARG B O 1
ATOM 2403 N N . ALA B 1 123 ? -3.986 -31.938 -6.355 1 98.31 123 ALA B N 1
ATOM 2404 C CA . ALA B 1 123 ? -3.502 -32.969 -7.254 1 98.31 123 ALA B CA 1
ATOM 2405 C C . ALA B 1 123 ? -1.978 -33 -7.309 1 98.31 123 ALA B C 1
ATOM 2407 O O . ALA B 1 123 ? -1.383 -33.812 -8.016 1 98.31 123 ALA B O 1
ATOM 2408 N N . GLY B 1 124 ? -1.336 -32.062 -6.68 1 98.44 124 GLY B N 1
ATOM 2409 C CA . GLY B 1 124 ? 0.115 -32.062 -6.578 1 98.44 124 GLY B CA 1
ATOM 2410 C C . GLY B 1 124 ? 0.788 -31.125 -7.57 1 98.44 124 GLY B C 1
ATOM 2411 O O . GLY B 1 124 ? 2.018 -31.062 -7.629 1 98.44 124 GLY B O 1
ATOM 2412 N N . ASP B 1 125 ? -0.031 -30.406 -8.352 1 98.75 125 ASP B N 1
ATOM 2413 C CA . ASP B 1 125 ? 0.535 -29.469 -9.32 1 98.75 125 ASP B CA 1
ATOM 2414 C C . ASP B 1 125 ? 1.115 -28.25 -8.633 1 98.75 125 ASP B C 1
ATOM 2416 O O . ASP B 1 125 ? 0.526 -27.719 -7.684 1 98.75 125 ASP B O 1
ATOM 2420 N N . ASP B 1 126 ? 2.283 -27.766 -9.102 1 98.88 126 ASP B N 1
ATOM 2421 C CA . ASP B 1 126 ? 2.881 -26.531 -8.609 1 98.88 126 ASP B CA 1
ATOM 2422 C C . ASP B 1 126 ? 2.297 -25.312 -9.328 1 98.88 126 ASP B C 1
ATOM 2424 O O . ASP B 1 126 ? 2.146 -25.328 -10.555 1 98.88 126 ASP B O 1
ATOM 2428 N N . VAL B 1 127 ? 1.93 -24.297 -8.555 1 98.94 127 VAL B N 1
ATOM 2429 C CA . VAL B 1 127 ? 1.314 -23.078 -9.078 1 98.94 127 VAL B CA 1
ATOM 2430 C C . VAL B 1 127 ? 2.168 -21.875 -8.703 1 98.94 127 VAL B C 1
ATOM 2432 O O . VAL B 1 127 ? 2.57 -21.719 -7.547 1 98.94 127 VAL B O 1
ATOM 2435 N N . LEU B 1 128 ? 2.502 -21.016 -9.68 1 98.94 128 LEU B N 1
ATOM 2436 C CA . LEU B 1 128 ? 3.252 -19.781 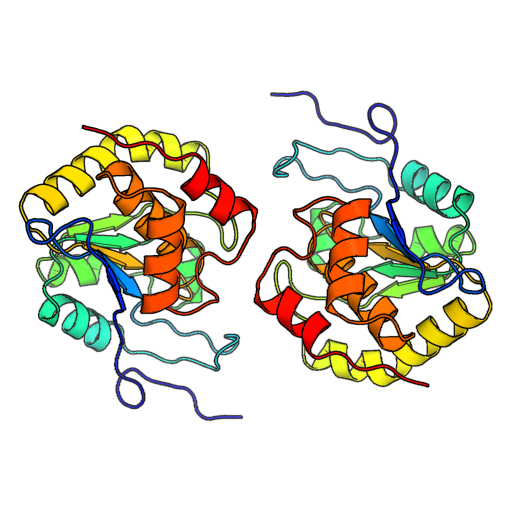-9.438 1 98.94 128 LEU B CA 1
ATOM 2437 C C . LEU B 1 128 ? 2.324 -18.578 -9.438 1 98.94 128 LEU B C 1
ATOM 2439 O O . LEU B 1 128 ? 1.503 -18.422 -10.344 1 98.94 128 LEU B O 1
ATOM 2443 N N . VAL B 1 129 ? 2.422 -17.75 -8.406 1 98.94 129 VAL B N 1
ATOM 2444 C CA . VAL B 1 129 ? 1.687 -16.5 -8.32 1 98.94 129 VAL B CA 1
ATOM 2445 C C . VAL B 1 129 ? 2.664 -15.32 -8.336 1 98.94 129 VAL B C 1
ATOM 2447 O O . VAL B 1 129 ? 3.662 -15.32 -7.613 1 98.94 129 VAL B O 1
ATOM 2450 N N . HIS B 1 130 ? 2.377 -14.305 -9.203 1 98.81 130 HIS B N 1
ATOM 2451 C CA . HIS B 1 130 ? 3.244 -13.133 -9.195 1 98.81 130 HIS B CA 1
ATOM 2452 C C . HIS B 1 130 ? 2.434 -11.844 -9.352 1 98.81 130 HIS B C 1
ATOM 2454 O O . HIS B 1 130 ? 1.295 -11.875 -9.82 1 98.81 130 HIS B O 1
ATOM 2460 N N . CYS B 1 131 ? 3.006 -10.742 -8.891 1 98.19 131 CYS B N 1
ATOM 2461 C CA . CYS B 1 131 ? 2.531 -9.383 -9.156 1 98.19 131 CYS B CA 1
ATOM 2462 C C . CYS B 1 131 ? 3.676 -8.484 -9.617 1 98.19 131 CYS B C 1
ATOM 2464 O O . CYS B 1 131 ? 4.473 -8.875 -10.469 1 98.19 131 CYS B O 1
ATOM 2466 N N . LYS B 1 132 ? 3.744 -7.262 -9.188 1 96.38 132 LYS B N 1
ATOM 2467 C CA . LYS B 1 132 ? 4.828 -6.371 -9.586 1 96.38 132 LYS B CA 1
ATOM 2468 C C . LYS B 1 132 ? 6.09 -6.637 -8.766 1 96.38 132 LYS B C 1
ATOM 2470 O O . LYS B 1 132 ? 7.156 -6.891 -9.328 1 96.38 132 LYS B O 1
ATOM 2475 N N . GLY B 1 133 ? 5.957 -6.629 -7.484 1 94.31 133 GLY B N 1
ATOM 2476 C CA . GLY B 1 133 ? 7.09 -6.77 -6.582 1 94.31 133 GLY B CA 1
ATOM 2477 C C . GLY B 1 133 ? 7.172 -8.141 -5.934 1 94.31 133 GLY B C 1
ATOM 2478 O O . GLY B 1 133 ? 8.156 -8.453 -5.258 1 94.31 133 GLY B O 1
ATOM 2479 N N . GLY B 1 134 ? 6.133 -8.922 -6.07 1 95.81 134 GLY B N 1
ATOM 2480 C CA . GLY B 1 134 ? 6.113 -10.242 -5.465 1 95.81 134 GLY B CA 1
ATOM 2481 C C . GLY B 1 134 ? 5.938 -10.211 -3.957 1 95.81 134 GLY B C 1
ATOM 2482 O O . GLY B 1 134 ? 6.414 -11.102 -3.25 1 95.81 134 GLY B O 1
ATOM 2483 N N . LEU B 1 135 ? 5.281 -9.227 -3.438 1 94.81 135 LEU B N 1
ATOM 2484 C CA . LEU B 1 135 ? 5.164 -9.078 -1.99 1 94.81 135 LEU B CA 1
ATOM 2485 C C . LEU B 1 135 ? 3.701 -8.977 -1.57 1 94.81 135 LEU B C 1
ATOM 2487 O O . LEU B 1 135 ? 3.178 -9.883 -0.913 1 94.81 135 LEU B O 1
ATOM 2491 N N . GLY B 1 136 ? 2.994 -7.945 -2.018 1 95.69 136 GLY B N 1
ATOM 2492 C CA . GLY B 1 136 ? 1.659 -7.637 -1.53 1 95.69 136 GLY B CA 1
ATOM 2493 C C . GLY B 1 136 ? 0.587 -8.539 -2.115 1 95.69 136 GLY B C 1
ATOM 2494 O O . GLY B 1 136 ? 0.159 -9.5 -1.473 1 95.69 136 GLY B O 1
ATOM 2495 N N . ARG B 1 137 ? 0.251 -8.273 -3.365 1 97.38 137 ARG B N 1
ATOM 2496 C CA . ARG B 1 137 ? -0.812 -9.008 -4.043 1 97.38 137 ARG B CA 1
ATOM 2497 C C . ARG B 1 137 ? -0.492 -10.492 -4.105 1 97.38 137 ARG B C 1
ATOM 2499 O O . ARG B 1 137 ? -1.332 -11.328 -3.766 1 97.38 137 ARG B O 1
ATOM 2506 N N . ALA B 1 138 ? 0.747 -10.797 -4.508 1 98.62 138 ALA B N 1
ATOM 2507 C CA . ALA B 1 138 ? 1.148 -12.195 -4.637 1 98.62 138 ALA B CA 1
ATOM 2508 C C . ALA B 1 138 ? 1.142 -12.898 -3.279 1 98.62 138 ALA B C 1
ATOM 2510 O O . ALA B 1 138 ? 0.623 -14.008 -3.148 1 98.62 138 ALA B O 1
ATOM 2511 N N . GLY B 1 139 ? 1.677 -12.219 -2.293 1 98.56 139 GLY B N 1
ATOM 2512 C CA . GLY B 1 139 ? 1.652 -12.781 -0.953 1 98.56 139 GLY B CA 1
ATOM 2513 C C . GLY B 1 139 ? 0.247 -13.008 -0.424 1 98.56 139 GLY B C 1
ATOM 2514 O O . GLY B 1 139 ? -0.038 -14.039 0.184 1 98.56 139 GLY B O 1
ATOM 2515 N N . MET B 1 140 ? -0.599 -12.078 -0.643 1 98.69 140 MET B N 1
ATOM 2516 C CA . MET B 1 140 ? -1.988 -12.141 -0.2 1 98.69 140 MET B CA 1
ATOM 2517 C C . MET B 1 140 ? -2.697 -13.344 -0.806 1 98.69 140 MET B C 1
ATOM 2519 O O . MET B 1 140 ? -3.336 -14.117 -0.09 1 98.69 140 MET B O 1
ATOM 2523 N N . ILE B 1 141 ? -2.555 -13.492 -2.047 1 98.88 141 ILE B N 1
ATOM 2524 C CA . ILE B 1 141 ? -3.268 -14.562 -2.736 1 98.88 141 ILE B CA 1
ATOM 2525 C C . ILE B 1 141 ? -2.658 -15.906 -2.363 1 98.88 141 ILE B C 1
ATOM 2527 O O . ILE B 1 141 ? -3.379 -16.891 -2.186 1 98.88 141 ILE B O 1
ATOM 2531 N N . ALA B 1 142 ? -1.348 -16 -2.252 1 98.94 142 ALA B N 1
ATOM 2532 C CA . ALA B 1 142 ? -0.715 -17.234 -1.779 1 98.94 142 ALA B CA 1
ATOM 2533 C C . ALA B 1 142 ? -1.24 -17.625 -0.402 1 98.94 142 ALA B C 1
ATOM 2535 O O . ALA B 1 142 ? -1.609 -18.781 -0.178 1 98.94 142 ALA B O 1
ATOM 2536 N N . ALA B 1 143 ? -1.319 -16.688 0.488 1 98.88 143 ALA B N 1
ATOM 2537 C CA . ALA B 1 143 ? -1.802 -16.953 1.84 1 98.88 143 ALA B CA 1
ATOM 2538 C C . ALA B 1 143 ? -3.277 -17.328 1.829 1 98.88 143 ALA B C 1
ATOM 2540 O O . ALA B 1 143 ? -3.695 -18.234 2.566 1 98.88 143 ALA B O 1
ATOM 2541 N N . ARG B 1 144 ? -4.027 -16.625 1.07 1 98.88 144 ARG B N 1
ATOM 2542 C CA . ARG B 1 144 ? -5.441 -16.969 0.962 1 98.88 144 ARG B CA 1
ATOM 2543 C C . ARG B 1 144 ? -5.621 -18.406 0.507 1 98.88 144 ARG B C 1
ATOM 2545 O O . ARG B 1 144 ? -6.465 -19.125 1.042 1 98.88 144 ARG B O 1
ATOM 2552 N N . LEU B 1 145 ? -4.855 -18.797 -0.484 1 98.88 145 LEU B N 1
ATOM 2553 C CA . LEU B 1 145 ? -4.922 -20.172 -0.962 1 98.88 145 LEU B CA 1
ATOM 2554 C C . LEU B 1 145 ? -4.582 -21.156 0.155 1 98.88 145 LEU B C 1
ATOM 2556 O O . LEU B 1 145 ? -5.242 -22.188 0.305 1 98.88 145 LEU B O 1
ATOM 2560 N N . LEU B 1 146 ? -3.533 -20.859 0.941 1 98.88 146 LEU B N 1
ATOM 2561 C CA . LEU B 1 146 ? -3.189 -21.703 2.074 1 98.88 146 LEU B CA 1
ATOM 2562 C C . LEU B 1 146 ? -4.379 -21.875 3.016 1 98.88 146 LEU B C 1
ATOM 2564 O O . LEU B 1 146 ? -4.707 -22.984 3.422 1 98.88 146 LEU B O 1
ATOM 2568 N N . VAL B 1 147 ? -5.031 -20.766 3.318 1 98.88 147 VAL B N 1
ATOM 2569 C CA . VAL B 1 147 ? -6.156 -20.812 4.246 1 98.88 147 VAL B CA 1
ATOM 2570 C C . VAL B 1 147 ? -7.289 -21.641 3.646 1 98.88 147 VAL B C 1
ATOM 2572 O O . VAL B 1 147 ? -7.867 -22.5 4.324 1 98.88 147 VAL B O 1
ATOM 2575 N N . GLU B 1 148 ? -7.578 -21.406 2.455 1 98.81 148 GLU B N 1
ATOM 2576 C CA . GLU B 1 148 ? -8.672 -22.109 1.792 1 98.81 148 GLU B CA 1
ATOM 2577 C C . GLU B 1 148 ? -8.383 -23.609 1.703 1 98.81 148 GLU B C 1
ATOM 2579 O O . GLU B 1 148 ? -9.305 -24.406 1.556 1 98.81 148 GLU B O 1
ATOM 2584 N N . LEU B 1 149 ? -7.156 -23.984 1.801 1 98.75 149 LEU B N 1
ATOM 2585 C CA . LEU B 1 149 ? -6.746 -25.375 1.778 1 98.75 149 LEU B CA 1
ATOM 2586 C C . LEU B 1 149 ? -6.613 -25.938 3.195 1 98.75 149 LEU B C 1
ATOM 2588 O O . LEU B 1 149 ? -6.176 -27.062 3.385 1 98.75 149 LEU B O 1
ATOM 2592 N N . GLY B 1 150 ? -6.852 -25.094 4.234 1 98.38 150 GLY B N 1
ATOM 2593 C CA . GLY B 1 150 ? -7.004 -25.625 5.578 1 98.38 150 GLY B CA 1
ATOM 2594 C C . GLY B 1 150 ? -5.996 -25.062 6.562 1 98.38 150 GLY B C 1
ATOM 2595 O O . GLY B 1 150 ? -6.031 -25.391 7.75 1 98.38 150 GLY B O 1
ATOM 2596 N N . VAL B 1 151 ? -5.102 -24.266 6.148 1 98.62 151 VAL B N 1
ATOM 2597 C CA . VAL B 1 151 ? -4.109 -23.656 7.035 1 98.62 151 VAL B CA 1
ATOM 2598 C C . VAL B 1 151 ? -4.734 -22.484 7.789 1 98.62 151 VAL B C 1
ATOM 2600 O O . VAL B 1 151 ? -5.395 -21.641 7.191 1 98.62 151 VAL B O 1
ATOM 2603 N N . PRO B 1 152 ? -4.539 -22.422 9.094 1 98.69 152 PRO B N 1
ATOM 2604 C CA . PRO B 1 152 ? -5.066 -21.266 9.828 1 98.69 152 PRO B CA 1
ATOM 2605 C C . PRO B 1 152 ? -4.508 -19.938 9.32 1 98.69 152 PRO B C 1
ATOM 2607 O O . PRO B 1 152 ? -3.326 -19.859 8.977 1 98.69 152 PRO B O 1
ATOM 2610 N N . PRO B 1 153 ? -5.277 -18.922 9.336 1 98.56 153 PRO B N 1
ATOM 2611 C CA . PRO B 1 153 ? -4.871 -17.625 8.758 1 98.56 153 PRO B CA 1
ATOM 2612 C C . PRO B 1 153 ? -3.568 -17.094 9.352 1 98.56 153 PRO B C 1
ATOM 2614 O O . PRO B 1 153 ? -2.68 -16.672 8.609 1 98.56 153 PRO B O 1
ATOM 2617 N N . THR B 1 154 ? -3.422 -17.141 10.609 1 98 154 THR B N 1
ATOM 2618 C CA . THR B 1 154 ? -2.221 -16.625 11.258 1 98 154 THR B CA 1
ATOM 2619 C C . THR B 1 154 ? -0.988 -17.406 10.805 1 98 154 THR B C 1
ATOM 2621 O O . THR B 1 154 ? 0.065 -16.812 10.555 1 98 154 THR B O 1
ATOM 2624 N N . THR B 1 155 ? -1.146 -18.641 10.711 1 98.62 155 THR B N 1
ATOM 2625 C CA . THR B 1 155 ? -0.059 -19.5 10.258 1 98.62 155 THR B CA 1
ATOM 2626 C C . THR B 1 155 ? 0.27 -19.234 8.789 1 98.62 155 THR B C 1
ATOM 2628 O O . THR B 1 155 ? 1.442 -19.188 8.414 1 98.62 155 THR B O 1
ATOM 2631 N N . ALA B 1 156 ? -0.769 -19.094 7.984 1 98.75 156 ALA B N 1
ATOM 2632 C CA . ALA B 1 156 ? -0.584 -18.828 6.562 1 98.75 156 ALA B CA 1
ATOM 2633 C C . ALA B 1 156 ? 0.209 -17.531 6.352 1 98.75 156 ALA B C 1
ATOM 2635 O O . ALA B 1 156 ? 1.149 -17.5 5.551 1 98.75 156 ALA B O 1
ATOM 2636 N N . ILE B 1 157 ? -0.176 -16.531 7.055 1 98.19 157 ILE B N 1
ATOM 2637 C CA . ILE B 1 157 ? 0.506 -15.242 6.965 1 98.19 157 ILE B CA 1
ATOM 2638 C C . ILE B 1 157 ? 1.964 -15.398 7.391 1 98.19 157 ILE B C 1
ATOM 2640 O O . ILE B 1 157 ? 2.871 -14.914 6.707 1 98.19 157 ILE B O 1
ATOM 2644 N N . ALA B 1 158 ? 2.193 -16.078 8.438 1 98 158 ALA B N 1
ATOM 2645 C CA . ALA B 1 158 ? 3.547 -16.297 8.938 1 98 158 ALA B CA 1
ATOM 2646 C C . ALA B 1 158 ? 4.391 -17.078 7.934 1 98 158 ALA B C 1
ATOM 2648 O O . ALA B 1 158 ? 5.566 -16.766 7.723 1 98 158 ALA B O 1
ATOM 2649 N N . GLN B 1 159 ? 3.822 -18.062 7.363 1 98.44 159 GLN B N 1
ATOM 2650 C CA . GLN B 1 159 ? 4.535 -18.875 6.391 1 98.44 159 GLN B CA 1
ATOM 2651 C C . GLN B 1 159 ? 4.965 -18.047 5.184 1 98.44 159 GLN B C 1
ATOM 2653 O O . GLN B 1 159 ? 6.105 -18.156 4.73 1 98.44 159 GLN B O 1
ATOM 2658 N N . VAL B 1 160 ? 4.078 -17.281 4.719 1 98.62 160 VAL B N 1
ATOM 2659 C CA . VAL B 1 160 ? 4.371 -16.469 3.547 1 98.62 160 VAL B CA 1
ATOM 2660 C C . VAL B 1 160 ? 5.445 -15.43 3.889 1 98.62 160 VAL B C 1
ATOM 2662 O O . VAL B 1 160 ? 6.383 -15.227 3.117 1 98.62 160 VAL B O 1
ATOM 2665 N N . ARG B 1 161 ? 5.355 -14.812 5.016 1 96.81 161 ARG B N 1
ATOM 2666 C CA . ARG B 1 161 ? 6.332 -13.812 5.422 1 96.81 161 ARG B CA 1
ATOM 2667 C C . ARG B 1 161 ? 7.688 -14.445 5.707 1 96.81 161 ARG B C 1
ATOM 2669 O O . ARG B 1 161 ? 8.727 -13.836 5.449 1 96.81 161 ARG B O 1
ATOM 2676 N N . ALA B 1 162 ? 7.711 -15.625 6.199 1 97.5 162 ALA B N 1
ATOM 2677 C CA . ALA B 1 162 ? 8.961 -16.344 6.41 1 97.5 162 ALA B CA 1
ATOM 2678 C C . ALA B 1 162 ? 9.633 -16.688 5.082 1 97.5 162 ALA B C 1
ATOM 2680 O O . ALA B 1 162 ? 10.859 -16.609 4.965 1 97.5 162 ALA B O 1
ATOM 2681 N N . ALA B 1 163 ? 8.891 -17.016 4.152 1 97.56 163 ALA B N 1
ATOM 2682 C CA . ALA B 1 163 ? 9.414 -17.484 2.869 1 97.56 163 ALA B CA 1
ATOM 2683 C C . ALA B 1 163 ? 9.82 -16.297 1.99 1 97.56 163 ALA B C 1
ATOM 2685 O O . ALA B 1 163 ? 10.875 -16.328 1.341 1 97.56 163 ALA B O 1
ATOM 2686 N N . ARG B 1 164 ? 9.023 -15.242 1.997 1 94.5 164 ARG B N 1
ATOM 2687 C CA . ARG B 1 164 ? 9.18 -14.18 1.013 1 94.5 164 ARG B CA 1
ATOM 2688 C C . ARG B 1 164 ? 9.773 -12.93 1.651 1 94.5 164 ARG B C 1
ATOM 2690 O O . ARG B 1 164 ? 10.312 -12.062 0.954 1 94.5 164 ARG B O 1
ATOM 2697 N N . GLY B 1 165 ? 9.602 -12.867 2.955 1 90.38 165 GLY B N 1
ATOM 2698 C CA . GLY B 1 165 ? 10.094 -11.719 3.695 1 90.38 165 GLY B CA 1
ATOM 2699 C C . GLY B 1 165 ? 9 -11.016 4.488 1 90.38 165 GLY B C 1
ATOM 2700 O O . GLY B 1 165 ? 7.82 -11.117 4.156 1 90.38 165 GLY B O 1
ATOM 2701 N N . ARG B 1 166 ? 9.328 -10.203 5.422 1 80.44 166 ARG B N 1
ATOM 2702 C CA . ARG B 1 166 ? 8.422 -9.555 6.355 1 80.44 166 ARG B CA 1
ATOM 2703 C C . ARG B 1 166 ? 7.543 -8.523 5.645 1 80.44 166 ARG B C 1
ATOM 2705 O O . ARG B 1 166 ? 6.48 -8.156 6.145 1 80.44 166 ARG B O 1
ATOM 2712 N N . GLY B 1 167 ? 7.945 -8.188 4.598 1 87.06 167 GLY B N 1
ATOM 2713 C CA . GLY B 1 167 ? 7.203 -7.176 3.863 1 87.06 167 GLY B CA 1
ATOM 2714 C C . GLY B 1 167 ? 6.07 -7.75 3.029 1 87.06 167 GLY B C 1
ATOM 2715 O O . GLY B 1 167 ? 5.281 -7.004 2.445 1 87.06 167 GLY B O 1
ATOM 2716 N N . ALA B 1 168 ? 6.02 -9.023 2.984 1 93.62 168 ALA B N 1
ATOM 2717 C CA . ALA B 1 168 ? 4.926 -9.648 2.242 1 93.62 168 ALA B CA 1
ATOM 2718 C C . ALA B 1 168 ? 3.578 -9.328 2.883 1 93.62 168 ALA B C 1
ATOM 2720 O O . ALA B 1 168 ? 3.486 -9.164 4.102 1 93.62 168 ALA B O 1
ATOM 2721 N N . ILE B 1 169 ? 2.559 -9.312 1.96 1 95.12 169 ILE B N 1
ATOM 2722 C CA . ILE B 1 169 ? 1.267 -8.82 2.43 1 95.12 169 ILE B CA 1
ATOM 2723 C C . ILE B 1 169 ? 1.428 -7.418 3.012 1 95.12 169 ILE B C 1
ATOM 2725 O O . ILE B 1 169 ? 1.4 -7.238 4.23 1 95.12 169 ILE B O 1
ATOM 2729 N N . GLU B 1 170 ? 1.499 -6.535 2.201 1 91.56 170 GLU B N 1
ATOM 2730 C CA . GLU B 1 170 ? 2.105 -5.23 2.467 1 91.56 170 GLU B CA 1
ATOM 2731 C C . GLU B 1 170 ? 1.148 -4.324 3.236 1 91.56 170 GLU B C 1
ATOM 2733 O O . GLU B 1 170 ? 1.583 -3.459 3.996 1 91.56 170 GLU B O 1
ATOM 2738 N N . THR B 1 171 ? -0.198 -4.473 2.988 1 91.5 171 THR B N 1
ATOM 2739 C CA . THR B 1 171 ? -1.146 -3.523 3.566 1 91.5 171 THR B CA 1
ATOM 2740 C C . THR B 1 171 ? -2.07 -4.223 4.559 1 91.5 171 THR B C 1
ATOM 2742 O O . THR B 1 171 ? -2.279 -5.434 4.477 1 91.5 171 THR B O 1
ATOM 2745 N N . SER B 1 172 ? -2.68 -3.449 5.469 1 88 172 SER B N 1
ATOM 2746 C CA . SER B 1 172 ? -3.645 -3.994 6.418 1 88 172 SER B CA 1
ATOM 2747 C C . SER B 1 172 ? -4.879 -4.539 5.703 1 88 172 SER B C 1
ATOM 2749 O O . SER B 1 172 ? -5.484 -5.512 6.152 1 88 172 SER B O 1
ATOM 2751 N N . ALA B 1 173 ? -5.238 -3.85 4.641 1 90.12 173 ALA B N 1
ATOM 2752 C CA . ALA B 1 173 ? -6.383 -4.32 3.865 1 90.12 173 ALA B CA 1
ATOM 2753 C C . ALA B 1 173 ? -6.105 -5.688 3.25 1 90.12 173 ALA B C 1
ATOM 2755 O O . ALA B 1 173 ? -6.988 -6.551 3.211 1 90.12 173 ALA B O 1
ATOM 2756 N N . GLN B 1 174 ? -4.945 -5.855 2.74 1 95.62 174 GLN B N 1
ATOM 2757 C CA . GLN B 1 174 ? -4.543 -7.156 2.215 1 95.62 174 GLN B CA 1
ATOM 2758 C C . GLN B 1 174 ? -4.527 -8.211 3.314 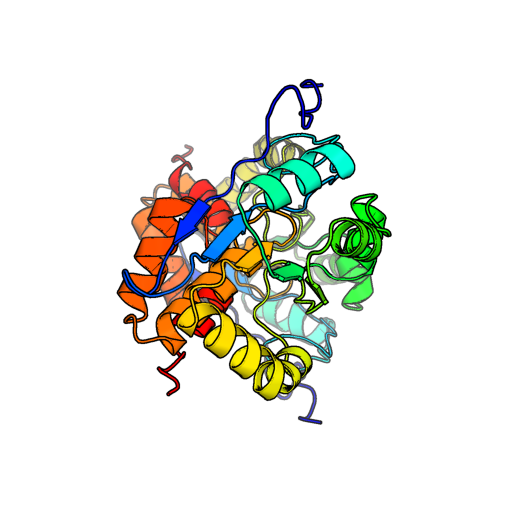1 95.62 174 GLN B C 1
ATOM 2760 O O . GLN B 1 174 ? -4.992 -9.336 3.111 1 95.62 174 GLN B O 1
ATOM 2765 N N . GLN B 1 175 ? -3.99 -7.898 4.418 1 95.31 175 GLN B N 1
ATOM 2766 C CA . GLN B 1 175 ? -3.953 -8.828 5.543 1 95.31 175 GLN B CA 1
ATOM 2767 C C . GLN B 1 175 ? -5.359 -9.234 5.965 1 95.31 175 GLN B C 1
ATOM 2769 O O . GLN B 1 175 ? -5.605 -10.398 6.289 1 95.31 175 GLN B O 1
ATOM 2774 N N . ALA B 1 176 ? -6.258 -8.336 5.988 1 94.06 176 ALA B N 1
ATOM 2775 C CA . ALA B 1 176 ? -7.637 -8.602 6.383 1 94.06 176 ALA B CA 1
ATOM 2776 C C . ALA B 1 176 ? -8.281 -9.633 5.465 1 94.06 176 ALA B C 1
ATOM 2778 O O . ALA B 1 176 ? -9.102 -10.438 5.906 1 94.06 176 ALA B O 1
ATOM 2779 N N . VAL B 1 177 ? -7.973 -9.547 4.254 1 97.06 177 VAL B N 1
ATOM 2780 C CA . VAL B 1 177 ? -8.484 -10.516 3.291 1 97.06 177 VAL B CA 1
ATOM 2781 C C . VAL B 1 177 ? -8.109 -11.93 3.734 1 97.06 177 VAL B C 1
ATOM 2783 O O . VAL B 1 177 ? -8.953 -12.836 3.73 1 97.06 177 VAL B O 1
ATOM 2786 N N . VAL B 1 178 ? -6.875 -12.148 4.098 1 98.5 178 VAL B N 1
ATOM 2787 C CA . VAL B 1 178 ? -6.383 -13.461 4.5 1 98.5 178 VAL B CA 1
ATOM 2788 C C . VAL B 1 178 ? -7.051 -13.883 5.809 1 98.5 178 VAL B C 1
ATOM 2790 O O . VAL B 1 178 ? -7.48 -15.031 5.949 1 98.5 178 VAL B O 1
ATOM 2793 N N . GLU B 1 179 ? -7.156 -12.992 6.688 1 97.81 179 GLU B N 1
ATOM 2794 C CA . GLU B 1 179 ? -7.719 -13.273 8 1 97.81 179 GLU B CA 1
ATOM 2795 C C . GLU B 1 179 ? -9.188 -13.672 7.902 1 97.81 179 GLU B C 1
ATOM 2797 O O . GLU B 1 179 ? -9.695 -14.43 8.727 1 97.81 179 GLU B O 1
ATOM 2802 N N . ARG B 1 180 ? -9.867 -13.219 6.891 1 97.25 180 ARG B N 1
ATOM 2803 C CA . ARG B 1 180 ? -11.297 -13.469 6.734 1 97.25 180 ARG B CA 1
ATOM 2804 C C . ARG B 1 180 ? -11.539 -14.727 5.906 1 97.25 180 ARG B C 1
ATOM 2806 O O . ARG B 1 180 ? -12.672 -15.211 5.836 1 97.25 180 ARG B O 1
ATOM 2813 N N . ALA B 1 181 ? -10.516 -15.164 5.266 1 97.94 181 ALA B N 1
ATOM 2814 C CA . ALA B 1 181 ? -10.664 -16.359 4.441 1 97.94 181 ALA B CA 1
ATOM 2815 C C . ALA B 1 181 ? -11.023 -17.578 5.297 1 97.94 181 ALA B C 1
ATOM 2817 O O . ALA B 1 181 ? -10.805 -17.578 6.512 1 97.94 181 ALA B O 1
ATOM 2818 N N . GLN B 1 182 ? -11.672 -18.547 4.609 1 97.56 182 GLN B N 1
ATOM 2819 C CA . GLN B 1 182 ? -12.086 -19.781 5.258 1 97.56 182 GLN B CA 1
ATOM 2820 C C . GLN B 1 182 ? -11.695 -21 4.422 1 97.56 182 GLN B C 1
ATOM 2822 O O . GLN B 1 182 ? -11.594 -20.906 3.195 1 97.56 182 GLN B O 1
ATOM 2827 N N . PRO B 1 183 ? -11.477 -22.125 5.156 1 97.56 183 PRO B N 1
ATOM 2828 C CA . PRO B 1 183 ? -11.242 -23.344 4.383 1 97.56 183 PRO B CA 1
ATOM 2829 C C . PRO B 1 183 ? -12.383 -23.672 3.426 1 97.56 183 PRO B C 1
ATOM 2831 O O . PRO B 1 183 ? -13.555 -23.469 3.768 1 97.56 183 PRO B O 1
ATOM 2834 N N . ILE B 1 184 ? -11.977 -24.141 2.299 1 95.44 184 ILE B N 1
ATOM 2835 C CA . ILE B 1 184 ? -12.953 -24.547 1.297 1 95.44 184 ILE B CA 1
ATOM 2836 C C . ILE B 1 184 ? -12.695 -26 0.893 1 95.44 184 ILE B C 1
ATOM 2838 O O . ILE B 1 184 ? -11.594 -26.344 0.448 1 95.44 184 ILE B O 1
ATOM 2842 N N . PRO B 1 185 ? -13.672 -26.844 1.019 1 86.5 185 PRO B N 1
ATOM 2843 C CA . PRO B 1 185 ? -13.484 -28.266 0.688 1 86.5 185 PRO B CA 1
ATOM 2844 C C . PRO B 1 185 ? -13.273 -28.5 -0.807 1 86.5 185 PRO B C 1
ATOM 2846 O O . PRO B 1 185 ? -13.766 -27.719 -1.631 1 86.5 185 PRO B O 1
#

Sequence (370 aa):
MAPLRTSQTHPLQIAEVRAGPDHGRIGITFCPGKHDHSALTGGWARDLAADLDAIQAWGARLVITLVEPRELELLKVPELGLEVERRAMQWLHLPIPDYHPPTAEFERRWATEGRLIRQRLRAGDDVLVHCKGGLGRAGMIAARLLVELGVPPTTAIAQVRAARGRGAIETSAQQAVVERAQPIPMAPLRTSQTHPLQIAEVRAGPDHGRIGITFCPGKHDHSALTGGWARDLAADLDAIQAWGARLVITLVEPRELELLKVPELGLEVERRAMQWLHLPIPDYHPPTAEFERRWATEGRLIRQRLRAGDDVLVHCKGGLGRAGMIAARLLVELGVPPTTAIAQVRAARGRGAIETSAQQAVVERAQPIP

Radius of gyration: 22.42 Å; Cα contacts (8 Å, |Δi|>4): 770; chains: 2; bounding box: 49×66×52 Å

Organism: Rhodopseudomonas palustris (strain ATCC BAA-98 / CGA009) (NCBI:txid258594)

InterPro domains:
  IPR000387 Tyrosine-specific protein phosphatases domain [PS50056] (108-164)
  IPR001763 Rhodanese-like domain [PS50206] (92-171)
  IPR029021 Protein-tyrosine phosphatase-like [G3DSA:3.90.190.10] (8-183)
  IPR029021 Protein-tyrosine phosphatase-like [SSF52799] (38-181)
  IPR050561 Protein Tyrosine Phosphatase [PTHR23339] (84-182)
  IPR057023 Swiss Army Knife protein, DSP-PTPase phosphatase domain [PF22784] (49-169)

Solvent-accessible surface area (backbone atoms only — not comparable to full-atom values): 18726 Å² total; per-residue (Å²): 125,83,76,65,43,26,46,82,85,48,58,82,68,71,26,64,48,62,68,45,90,67,34,15,43,41,34,35,22,43,40,68,19,33,36,38,74,76,39,92,91,47,29,31,54,32,40,45,67,62,37,49,50,51,45,49,72,74,48,41,47,35,41,36,39,25,51,41,74,67,50,29,53,67,22,64,35,73,56,49,59,60,56,39,41,73,67,77,23,46,66,42,83,59,50,36,60,88,85,43,47,78,44,72,68,44,51,59,50,38,66,55,54,47,51,54,51,51,51,38,24,61,72,43,40,25,37,32,33,22,19,73,76,27,23,33,61,21,35,30,52,54,24,31,51,24,14,25,66,61,35,54,41,71,56,22,50,48,50,46,24,70,49,68,32,81,53,31,36,30,27,53,62,27,44,48,53,31,64,69,50,57,64,53,135,124,83,77,64,43,25,45,82,85,49,57,83,66,71,26,65,46,62,66,44,92,68,34,14,44,41,31,35,22,43,41,67,17,32,34,37,76,77,40,93,93,45,27,32,55,33,39,44,67,63,35,50,50,51,44,49,73,74,48,39,46,34,40,37,39,25,50,40,75,68,49,29,52,69,23,65,34,71,57,50,57,61,56,41,42,74,65,77,23,45,65,44,83,59,50,34,60,88,85,42,47,77,44,70,67,42,52,61,50,37,66,54,54,45,51,54,51,52,51,39,23,61,70,42,41,25,36,32,32,23,20,74,76,27,23,32,61,20,35,32,52,53,25,32,52,24,14,24,66,61,34,55,41,72,55,22,51,50,50,46,22,69,48,70,30,82,52,31,35,31,25,52,62,28,44,48,53,32,63,67,49,56,63,54,133

Secondary structure (DSSP, 8-state):
-PPPB-TTTS----EEE-SSTTSPPEEEE--TT-EETT-TT--EE--HHHHHHHHHHHTEEEEEE-S-HHHHHHTT-TTHHHHHHHTT-EEEE----TT-PPPHHHHHHHHHHHHHHHHHHHTT-EEEEE-SSSSHHHHHHHHHHHHHTT--HHHHHHHHHHHH-TTSS-BHHHHHHHHH-----/-PPPB-TTTS----EEE-SSTTSPPEEEE--TT-EETT-TT--EE--HHHHHHHHHHHTEEEEEE-S-HHHHHHTT-TTHHHHHHHTT-EEEE----TT-PPPHHHHHHHHHHHHHHHHHHHTT-EEEEE-SSSSHHHHHHHHHHHHHTT--HHHHHHHHHHHH-TTSS-BHHHHHHHHH-----

Nearest PDB structures (foldseek):
  1fpz-assembly3_C  TM=8.877E-01  e=2.235E-12  Homo sapiens
  4kyr-assembly1_A  TM=7.786E-01  e=1.983E-06  Arabidopsis thaliana
  1i9t-assembly1_A  TM=6.643E-01  e=1.298E-05  Mus musculus
  4d3r-assembly1_A  TM=7.133E-01  e=3.635E-05  Homo sapiens
  8p4c-assembly1_M  TM=6.825E-01  e=2.685E-05  Homo sapiens

Foldseek 3Di:
DPDADECVNPPWDWFWDALDPQFAIETFGADAQFADQDDPVHTHGYHNLRNLVVVVVVQAQEEEEAADQVRCVVRPNNCNQVSNVVSVHHYHYQYDPPPADHDPVSVVVCVPVVVVVLVCRNNHHHYYYYYHGRAAHRLLVQLLNSQQQPDQLVVSNVSSCVRPHVCHNPDPNSSVSSNPHHHHD/DPDADECVNPPWDWFWDALDPQFAIETFGADAQFADQDDPVHTHGYHNLRNLVVVVVVQAQEEEEAADQVRCVVRPNNCNQVSNVVSVHHYHYQYDPPPADHDPVSVVVCVPVVVVVLVCRNNHHHYYYYYHGRAAHRLLVQLLNSQQQPDQLVVSNVSSCVRPHVCHNPDPNSSVSSNPHHHHD

pLDDT: mean 96.09, std 6.2, range [47.78, 98.94]